Protein AF-A0AAV3ZXC9-F1 (afdb_monomer)

Structure (mmCIF, N/CA/C/O backbone):
data_AF-A0AAV3ZXC9-F1
#
_entry.id   AF-A0AAV3ZXC9-F1
#
loop_
_atom_site.group_PDB
_atom_site.id
_atom_site.type_symbol
_atom_site.label_atom_id
_atom_site.label_alt_id
_atom_site.label_comp_id
_atom_site.label_asym_id
_atom_site.label_entity_id
_atom_site.label_seq_id
_atom_site.pdbx_PDB_ins_code
_atom_site.Cartn_x
_atom_site.Cartn_y
_atom_site.Cartn_z
_atom_site.occupancy
_atom_site.B_iso_or_equiv
_atom_site.auth_seq_id
_atom_site.auth_comp_id
_atom_site.auth_asym_id
_atom_site.auth_atom_id
_atom_site.pdbx_PDB_model_num
ATOM 1 N N . MET A 1 1 ? -10.757 -22.749 8.636 1.00 33.00 1 MET A N 1
ATOM 2 C CA . MET A 1 1 ? -10.307 -24.137 8.886 1.00 33.00 1 MET A CA 1
ATOM 3 C C . MET A 1 1 ? -8.800 -24.126 9.094 1.00 33.00 1 MET A C 1
ATOM 5 O O . MET A 1 1 ? -8.064 -24.089 8.119 1.00 33.00 1 MET A O 1
ATOM 9 N N . TYR A 1 2 ? -8.331 -24.094 10.342 1.00 44.44 2 TYR A N 1
ATOM 10 C CA . TYR A 1 2 ? -6.900 -24.178 10.640 1.00 44.44 2 TYR A CA 1
ATOM 11 C C . TYR A 1 2 ? -6.509 -25.654 10.752 1.00 44.44 2 TYR A C 1
ATOM 13 O O . TYR A 1 2 ? -6.854 -26.330 11.719 1.00 44.44 2 TYR A O 1
ATOM 21 N N . ALA A 1 3 ? -5.854 -26.179 9.717 1.00 40.12 3 ALA A N 1
ATOM 22 C CA . ALA A 1 3 ? -5.336 -27.539 9.725 1.00 40.12 3 ALA A CA 1
ATOM 23 C C . ALA A 1 3 ? -4.115 -27.612 10.655 1.00 40.12 3 ALA A C 1
ATOM 25 O O . ALA A 1 3 ? -3.095 -26.972 10.406 1.00 40.12 3 ALA A O 1
ATOM 26 N N . ARG A 1 4 ? -4.213 -28.402 11.731 1.00 45.88 4 ARG A N 1
ATOM 27 C CA . ARG A 1 4 ? -3.048 -28.797 12.534 1.00 45.88 4 ARG A CA 1
ATOM 28 C C . ARG A 1 4 ? -2.130 -29.676 11.667 1.00 45.88 4 ARG A C 1
ATOM 30 O O . ARG A 1 4 ? -2.618 -30.674 11.131 1.00 45.88 4 ARG A O 1
ATOM 37 N N . PRO A 1 5 ? -0.829 -29.371 11.526 1.00 52.69 5 PRO A N 1
ATOM 38 C CA . PRO A 1 5 ? 0.091 -30.273 10.846 1.00 52.69 5 PRO A CA 1
ATOM 39 C C . PRO A 1 5 ? 0.246 -31.553 11.675 1.00 52.69 5 PRO A C 1
ATOM 41 O O . PRO A 1 5 ? 0.494 -31.508 12.878 1.00 52.69 5 PRO A O 1
ATOM 44 N N . ARG A 1 6 ? 0.041 -32.703 11.024 1.00 54.97 6 ARG A N 1
ATOM 45 C CA . ARG A 1 6 ? -0.147 -34.005 11.680 1.00 54.97 6 ARG A CA 1
ATOM 46 C C . ARG A 1 6 ? 1.138 -34.787 11.957 1.00 54.97 6 ARG A C 1
ATOM 48 O O . ARG A 1 6 ? 1.045 -35.891 12.473 1.00 54.97 6 ARG A O 1
ATOM 55 N N . PHE A 1 7 ? 2.318 -34.233 11.679 1.00 47.75 7 PHE A N 1
ATOM 56 C CA . PHE A 1 7 ? 3.590 -34.894 11.975 1.00 47.75 7 PHE A CA 1
ATOM 57 C C . PHE A 1 7 ? 4.658 -33.866 12.359 1.00 47.75 7 PHE A C 1
ATOM 59 O O . PHE A 1 7 ? 5.014 -33.001 11.563 1.00 47.75 7 PHE A O 1
ATOM 66 N N . SER A 1 8 ? 5.166 -33.966 13.587 1.00 48.62 8 SER A N 1
ATOM 67 C CA . SER A 1 8 ? 6.286 -33.175 14.100 1.00 48.62 8 SER A CA 1
ATOM 68 C C . SER A 1 8 ? 7.356 -34.119 14.638 1.00 48.62 8 SER A C 1
ATOM 70 O O . SER A 1 8 ? 7.418 -34.383 15.837 1.00 48.62 8 SER A O 1
ATOM 72 N N . PHE A 1 9 ? 8.201 -34.642 13.754 1.00 50.00 9 PHE A N 1
ATOM 73 C CA . PHE A 1 9 ? 9.451 -35.266 14.169 1.00 50.00 9 PHE A CA 1
ATOM 74 C C . PHE A 1 9 ? 10.585 -34.306 13.817 1.00 50.00 9 PHE A C 1
ATOM 76 O O . PHE A 1 9 ? 10.780 -33.974 12.654 1.00 50.00 9 PHE A O 1
ATOM 83 N N . LEU A 1 10 ? 11.272 -33.844 14.870 1.00 59.25 10 LEU A N 1
ATOM 84 C CA . LEU A 1 10 ? 12.400 -32.902 14.898 1.00 59.25 10 LEU A CA 1
ATOM 85 C C . LEU A 1 10 ? 12.037 -31.415 14.730 1.00 59.25 10 LEU A C 1
ATOM 87 O O . LEU A 1 10 ? 12.318 -30.784 13.715 1.00 59.25 10 LEU A O 1
ATOM 91 N N . ARG A 1 11 ? 11.514 -30.805 15.803 1.00 50.31 11 ARG A N 1
ATOM 92 C CA . ARG A 1 11 ? 11.616 -29.352 16.011 1.00 50.31 11 ARG A CA 1
ATOM 93 C C . ARG A 1 11 ? 12.292 -29.092 17.355 1.00 50.31 11 ARG A C 1
ATOM 95 O O . ARG A 1 11 ? 11.825 -29.568 18.385 1.00 50.31 11 ARG A O 1
ATOM 102 N N . ARG A 1 12 ? 13.411 -28.359 17.332 1.00 52.56 12 ARG A N 1
ATOM 103 C CA . ARG A 1 12 ? 14.053 -27.787 18.526 1.00 52.56 12 ARG A CA 1
ATOM 104 C C . ARG A 1 12 ? 12.985 -27.024 19.320 1.00 52.56 12 ARG A C 1
ATOM 106 O O . ARG A 1 12 ? 12.278 -26.203 18.737 1.00 52.56 12 ARG A O 1
ATOM 113 N N . SER A 1 13 ? 12.861 -27.324 20.612 1.00 50.06 13 SER A N 1
ATOM 114 C CA . SER A 1 13 ? 11.939 -26.658 21.536 1.00 50.06 13 SER A CA 1
ATOM 115 C C . SER A 1 13 ? 12.259 -25.163 21.597 1.00 50.06 13 SER A C 1
ATOM 117 O O . SER A 1 13 ? 13.235 -24.767 22.227 1.00 50.06 13 SER A O 1
ATOM 119 N N . GLY A 1 14 ? 11.459 -24.338 20.921 1.00 60.78 14 GLY A N 1
ATOM 120 C CA . GLY A 1 14 ? 11.372 -22.912 21.233 1.00 60.78 14 GLY A CA 1
ATOM 121 C C . GLY A 1 14 ? 10.646 -22.700 22.569 1.00 60.78 14 GLY A C 1
ATOM 122 O O . GLY A 1 14 ? 10.111 -23.664 23.124 1.00 60.78 14 GLY A O 1
ATOM 123 N N . PRO A 1 15 ? 10.619 -21.467 23.101 1.00 62.41 15 PRO A N 1
ATOM 124 C CA . PRO A 1 15 ? 9.801 -21.148 24.268 1.00 62.41 15 PRO A CA 1
ATOM 125 C C . PRO A 1 15 ? 8.326 -21.509 24.013 1.00 62.41 15 PRO A C 1
ATOM 127 O O . PRO A 1 15 ? 7.888 -21.495 22.856 1.00 62.41 15 PRO A O 1
ATOM 130 N N . PRO A 1 16 ? 7.559 -21.855 25.064 1.00 66.94 16 PRO A N 1
ATOM 131 C CA . PRO A 1 16 ? 6.151 -22.195 24.921 1.00 66.94 16 PRO A CA 1
ATOM 132 C C . PRO A 1 16 ? 5.410 -21.015 24.290 1.00 66.94 16 PRO A C 1
ATOM 134 O O . PRO A 1 16 ? 5.430 -19.900 24.805 1.00 66.94 16 PRO A O 1
ATOM 137 N N . VAL A 1 17 ? 4.790 -21.259 23.139 1.00 79.06 17 VAL A N 1
ATOM 138 C CA . VAL A 1 17 ? 3.939 -20.272 22.474 1.00 79.06 17 VAL A CA 1
ATOM 139 C C . VAL A 1 17 ? 2.600 -20.287 23.200 1.00 79.06 17 VAL A C 1
ATOM 141 O O . VAL A 1 17 ? 1.938 -21.325 23.214 1.00 79.06 17 VAL A O 1
ATOM 144 N N . THR A 1 18 ? 2.216 -19.164 23.812 1.00 83.38 18 THR A N 1
ATOM 145 C CA . THR A 1 18 ? 0.888 -19.006 24.417 1.00 83.38 18 THR A CA 1
ATOM 146 C C . THR A 1 18 ? -0.188 -19.315 23.370 1.00 83.38 18 THR A C 1
ATOM 148 O O . THR A 1 18 ? -0.118 -18.765 22.264 1.00 83.38 18 THR A O 1
ATOM 151 N N . PRO A 1 19 ? -1.161 -20.191 23.672 1.00 92.00 19 PRO A N 1
ATOM 152 C CA . PRO A 1 19 ? -2.290 -20.452 22.788 1.00 92.00 19 PRO A CA 1
ATOM 153 C C . PRO A 1 19 ? -3.018 -19.161 22.393 1.00 92.00 19 PRO A C 1
ATOM 155 O O . PRO A 1 19 ? -3.128 -18.220 23.181 1.00 92.00 19 PRO A O 1
ATOM 158 N N . VAL A 1 20 ? -3.530 -19.106 21.162 1.00 90.38 20 VAL A N 1
ATOM 159 C CA . VAL A 1 20 ? -4.244 -17.919 20.659 1.00 90.38 20 VAL A CA 1
ATOM 160 C C . VAL A 1 20 ? -5.543 -17.681 21.430 1.00 90.38 20 VAL A C 1
ATOM 162 O O . VAL A 1 20 ? -5.969 -16.541 21.594 1.00 90.38 20 VAL A O 1
ATOM 165 N N . GLU A 1 21 ? -6.146 -18.757 21.929 1.00 93.50 21 GLU A N 1
ATOM 166 C CA . GLU A 1 21 ? -7.343 -18.740 22.754 1.00 93.50 21 GLU A CA 1
ATOM 167 C C . GLU A 1 21 ? -7.099 -17.975 24.059 1.00 93.50 21 GLU A C 1
ATOM 169 O O . GLU A 1 21 ? -7.886 -17.098 24.404 1.00 93.50 21 GLU A O 1
ATOM 174 N N . ASP A 1 22 ? -5.974 -18.227 24.731 1.00 94.06 22 ASP A N 1
ATOM 175 C CA . ASP A 1 22 ? -5.623 -17.542 25.980 1.00 94.06 22 ASP A CA 1
ATOM 176 C C . ASP A 1 22 ? -5.359 -16.050 25.730 1.00 94.06 22 ASP A C 1
ATOM 178 O O . ASP A 1 22 ? -5.885 -15.191 26.439 1.00 94.06 22 ASP A O 1
ATOM 182 N N . LEU A 1 23 ? -4.635 -15.724 24.649 1.00 92.88 23 LEU A N 1
ATOM 183 C CA . LEU A 1 23 ? -4.399 -14.336 24.231 1.00 92.88 23 LEU A CA 1
ATOM 184 C C . LEU A 1 23 ? -5.707 -13.590 23.936 1.00 92.88 23 LEU A C 1
ATOM 186 O O . LEU A 1 23 ? -5.853 -12.422 24.302 1.00 92.88 23 LEU A O 1
ATOM 190 N N . PHE A 1 24 ? -6.659 -14.257 23.278 1.00 93.69 24 PHE A N 1
ATOM 191 C CA . PHE A 1 24 ? -7.979 -13.701 23.006 1.00 93.69 24 PHE A CA 1
ATOM 192 C C . PHE A 1 24 ? -8.757 -13.452 24.301 1.00 93.69 24 PHE A C 1
ATOM 194 O O . PHE A 1 24 ? -9.294 -12.360 24.486 1.00 93.69 24 PHE A O 1
ATOM 201 N N . MET A 1 25 ? -8.788 -14.429 25.210 1.00 94.88 25 MET A N 1
ATOM 202 C CA . MET A 1 25 ? -9.508 -14.306 26.479 1.00 94.88 25 MET A CA 1
ATOM 203 C C . MET A 1 25 ? -8.932 -13.191 27.358 1.00 94.88 25 MET A C 1
ATOM 205 O O . MET A 1 25 ? -9.691 -12.430 27.960 1.00 94.88 25 MET A O 1
ATOM 209 N N . ASP A 1 26 ? -7.610 -13.036 27.391 1.00 94.12 26 ASP A N 1
ATOM 210 C CA . ASP A 1 26 ? -6.955 -11.954 28.127 1.00 94.12 26 ASP A CA 1
ATOM 211 C C . ASP A 1 26 ? -7.185 -10.579 27.483 1.00 94.12 26 ASP A C 1
ATOM 213 O O . ASP A 1 26 ? -7.345 -9.581 28.190 1.00 94.12 26 ASP A O 1
ATOM 217 N N . ALA A 1 27 ? -7.226 -10.490 26.149 1.00 91.06 27 ALA A N 1
ATOM 218 C CA . ALA A 1 27 ? -7.595 -9.255 25.454 1.00 91.06 27 ALA A CA 1
ATOM 219 C C . ALA A 1 27 ? -9.062 -8.876 25.714 1.00 91.06 27 ALA A C 1
ATOM 221 O O . ALA A 1 27 ? -9.356 -7.715 26.000 1.00 91.06 27 ALA A O 1
ATOM 222 N N . HIS A 1 28 ? -9.969 -9.855 25.677 1.00 90.44 28 HIS A N 1
ATOM 223 C CA . HIS A 1 28 ? -11.385 -9.655 25.971 1.00 90.44 28 HIS A CA 1
ATOM 224 C C . HIS A 1 28 ? -11.615 -9.191 27.413 1.00 90.44 28 HIS A C 1
ATOM 226 O O . HIS A 1 28 ? -12.384 -8.255 27.631 1.00 90.44 28 HIS A O 1
ATOM 232 N N . ARG A 1 29 ? -10.923 -9.796 28.390 1.00 93.06 29 ARG A N 1
ATOM 233 C CA . ARG A 1 29 ? -10.998 -9.384 29.799 1.00 93.06 29 ARG A CA 1
ATOM 234 C C . ARG A 1 29 ? -10.589 -7.923 29.973 1.00 93.06 29 ARG A C 1
ATOM 236 O O . ARG A 1 29 ? -11.376 -7.142 30.495 1.00 93.06 29 ARG A O 1
ATOM 243 N N . ARG A 1 30 ? -9.418 -7.541 29.448 1.00 91.12 30 ARG A N 1
ATOM 244 C CA . ARG A 1 30 ? -8.914 -6.158 29.521 1.00 91.12 30 ARG A CA 1
ATOM 245 C C . ARG A 1 30 ? -9.871 -5.155 28.882 1.00 91.12 30 ARG A C 1
ATOM 247 O O . ARG A 1 30 ? -10.202 -4.154 29.505 1.00 91.12 30 ARG A O 1
ATOM 254 N N . ALA A 1 31 ? -10.361 -5.451 27.677 1.00 86.88 31 ALA A N 1
ATOM 255 C CA . ALA A 1 31 ? -11.322 -4.586 26.997 1.00 86.88 31 ALA A CA 1
ATOM 256 C C . ALA A 1 31 ? -12.640 -4.456 27.780 1.00 86.88 31 ALA A C 1
ATOM 258 O O . ALA A 1 31 ? -13.227 -3.380 27.818 1.00 86.88 31 ALA A O 1
ATOM 259 N N . SER A 1 32 ? -13.100 -5.532 28.425 1.00 87.44 32 SER A N 1
ATOM 260 C CA . SER A 1 32 ? -14.335 -5.513 29.219 1.00 87.44 32 SER A CA 1
ATOM 261 C C . SER A 1 32 ? -14.186 -4.687 30.496 1.00 87.44 32 SER A C 1
ATOM 263 O O . SER A 1 32 ? -15.114 -3.974 30.863 1.00 87.44 32 SER A O 1
ATOM 265 N N . GLU A 1 33 ? -13.027 -4.756 31.155 1.00 90.12 33 GLU A N 1
ATOM 266 C CA . GLU A 1 33 ? -12.707 -3.955 32.343 1.00 90.12 33 GLU A CA 1
ATOM 267 C C . GLU A 1 33 ? -12.564 -2.466 31.995 1.00 90.12 33 GLU A C 1
ATOM 269 O O . GLU A 1 33 ? -13.183 -1.617 32.633 1.00 90.12 33 GLU A O 1
ATOM 274 N N . GLU A 1 34 ? -11.801 -2.144 30.946 1.00 86.69 34 GLU A N 1
ATOM 275 C CA . GLU A 1 34 ? -11.550 -0.765 30.507 1.00 86.69 34 GLU A CA 1
ATOM 276 C C . GLU A 1 34 ? -12.830 -0.075 30.010 1.00 86.69 34 GLU A C 1
ATOM 278 O O . GLU A 1 34 ? -13.104 1.082 30.339 1.00 86.69 34 GLU A O 1
ATOM 283 N N . LEU A 1 35 ? -13.655 -0.797 29.249 1.00 85.25 35 LEU A N 1
ATOM 284 C CA . LEU A 1 35 ? -14.847 -0.251 28.596 1.00 85.25 35 LEU A CA 1
ATOM 285 C C . LEU A 1 35 ? -16.135 -0.503 29.395 1.00 85.25 35 LEU A C 1
ATOM 287 O O . LEU A 1 35 ? -17.220 -0.200 28.901 1.00 85.25 35 LEU A O 1
ATOM 291 N N . ALA A 1 36 ? -16.045 -0.998 30.636 1.00 83.00 36 ALA A N 1
ATOM 292 C CA . ALA A 1 36 ? -17.203 -1.291 31.489 1.00 83.00 36 ALA A CA 1
ATOM 293 C C . ALA A 1 36 ? -18.155 -0.090 31.641 1.00 83.00 36 ALA A C 1
ATOM 295 O O . ALA A 1 36 ? -19.374 -0.248 31.645 1.00 83.00 36 ALA A O 1
ATOM 296 N N . HIS A 1 37 ? -17.597 1.121 31.701 1.00 79.12 37 HIS A N 1
ATOM 297 C CA . HIS A 1 37 ? -18.338 2.377 31.830 1.00 79.12 37 HIS A CA 1
ATOM 298 C C . HIS A 1 37 ? -19.163 2.760 30.582 1.00 79.12 37 HIS A C 1
ATOM 300 O O . HIS A 1 37 ? -20.046 3.607 30.682 1.00 79.12 37 HIS A O 1
ATOM 306 N N . ILE A 1 38 ? -18.911 2.126 29.428 1.00 77.75 38 ILE A N 1
ATOM 307 C CA . ILE A 1 38 ? -19.622 2.339 28.152 1.00 77.75 38 ILE A CA 1
ATOM 308 C C . ILE A 1 38 ? -20.226 1.046 27.577 1.00 77.75 38 ILE A C 1
ATOM 310 O O . ILE A 1 38 ? -20.680 1.021 26.431 1.00 77.75 38 ILE A O 1
ATOM 314 N N . ALA A 1 39 ? -20.249 -0.043 28.344 1.00 69.62 39 ALA A N 1
ATOM 315 C CA . ALA A 1 39 ? -20.741 -1.347 27.905 1.00 69.62 39 ALA A CA 1
ATOM 316 C C . ALA A 1 39 ? -22.259 -1.519 28.127 1.00 69.62 39 ALA A C 1
ATOM 318 O O . ALA A 1 39 ? -22.710 -2.558 28.605 1.00 69.62 39 ALA A O 1
ATOM 319 N N . SER A 1 40 ? -23.069 -0.504 27.798 1.00 75.88 40 SER A N 1
ATOM 320 C CA . SER A 1 40 ? -24.535 -0.598 27.792 1.00 75.88 40 SER A CA 1
ATOM 321 C C . SER A 1 40 ? -25.082 -0.607 26.358 1.00 75.88 40 SER A C 1
ATOM 323 O O . SER A 1 40 ? -24.434 -0.162 25.408 1.00 75.88 40 SER A O 1
ATOM 325 N N . LYS A 1 41 ? -26.306 -1.119 26.172 1.00 68.88 41 LYS A N 1
ATOM 326 C CA . LYS A 1 41 ? -26.967 -1.146 24.853 1.00 68.88 41 LYS A CA 1
ATOM 327 C C . LYS A 1 41 ? -27.228 0.267 24.307 1.00 68.88 41 LYS A C 1
ATOM 329 O O . LYS A 1 41 ? -27.288 0.449 23.095 1.00 68.88 41 LYS A O 1
ATOM 334 N N . GLU A 1 42 ? -27.342 1.253 25.193 1.00 73.31 42 GLU A N 1
ATOM 335 C CA . GLU A 1 42 ? -27.553 2.667 24.866 1.00 73.31 42 GLU A CA 1
ATOM 336 C C . GLU A 1 42 ? -26.259 3.349 24.381 1.00 73.31 42 GLU A C 1
ATOM 338 O O . GLU A 1 42 ? -26.318 4.319 23.630 1.00 73.31 42 GLU A O 1
ATOM 343 N N . THR A 1 43 ? -25.086 2.805 24.726 1.00 78.12 43 THR A N 1
ATOM 344 C CA . THR A 1 43 ? -23.756 3.337 24.373 1.00 78.12 43 THR A CA 1
ATOM 345 C C . THR A 1 43 ? -23.027 2.510 23.304 1.00 78.12 43 THR A C 1
ATOM 347 O O . THR A 1 43 ? -21.842 2.727 23.050 1.00 78.12 43 THR A O 1
ATOM 350 N N . LEU A 1 44 ? -23.724 1.607 22.600 1.00 83.88 44 LEU A N 1
ATOM 351 C CA . LEU A 1 44 ? -23.149 0.753 21.547 1.00 83.88 44 LEU A CA 1
ATOM 352 C C . LEU A 1 44 ? -22.419 1.552 20.447 1.00 83.88 44 LEU A C 1
ATOM 354 O O . LEU A 1 44 ? -21.373 1.128 19.957 1.00 83.88 44 LEU A O 1
ATOM 358 N N . GLY A 1 45 ? -22.921 2.741 20.097 1.00 86.19 45 GLY A N 1
ATOM 359 C CA . GLY A 1 45 ? -22.251 3.636 19.147 1.00 86.19 45 GLY A CA 1
ATOM 360 C C . GLY A 1 45 ? -20.861 4.094 19.611 1.00 86.19 45 GLY A C 1
ATOM 361 O O . GLY A 1 45 ? -19.957 4.236 18.790 1.00 86.19 45 GLY A O 1
ATOM 362 N N . GLN A 1 46 ? -20.656 4.261 20.922 1.00 86.06 46 GLN A N 1
ATOM 363 C CA . GLN A 1 46 ? -19.357 4.630 21.495 1.00 86.06 46 GLN A CA 1
ATOM 364 C C . GLN A 1 46 ? -18.362 3.467 21.405 1.00 86.06 46 GLN A C 1
ATOM 366 O O . GLN A 1 46 ? -17.201 3.685 21.064 1.00 86.06 46 GLN A O 1
ATOM 371 N N . LEU A 1 47 ? -18.825 2.229 21.616 1.00 85.81 47 LEU A N 1
ATOM 372 C CA . LEU A 1 47 ? -18.012 1.026 21.411 1.00 85.81 47 LEU A CA 1
ATOM 373 C C . LEU A 1 47 ? -17.600 0.865 19.943 1.00 85.81 47 LEU A C 1
ATOM 375 O O . LEU A 1 47 ? -16.431 0.601 19.663 1.00 85.81 47 LEU A O 1
ATOM 379 N N . TYR A 1 48 ? -18.520 1.083 18.995 1.00 88.00 48 TYR A N 1
ATOM 380 C CA . TYR A 1 48 ? -18.174 1.077 17.571 1.00 88.00 48 TYR A CA 1
ATOM 381 C C . TYR A 1 48 ? -17.158 2.158 17.227 1.00 88.00 48 TYR A C 1
ATOM 383 O O . TYR A 1 48 ? -16.199 1.879 16.513 1.00 88.00 48 TYR A O 1
ATOM 391 N N . ARG A 1 49 ? -17.313 3.370 17.770 1.00 89.00 49 ARG A N 1
ATOM 392 C CA . ARG A 1 49 ? -16.333 4.434 17.564 1.00 89.00 49 ARG A CA 1
ATOM 393 C C . ARG A 1 49 ? -14.957 4.048 18.107 1.00 89.00 49 ARG A C 1
ATOM 395 O O . ARG A 1 49 ? -13.984 4.200 17.384 1.00 89.00 49 ARG A O 1
ATOM 402 N N . LYS A 1 50 ? -14.872 3.489 19.318 1.00 87.12 50 LYS A N 1
ATOM 403 C CA . LYS A 1 50 ? -13.607 3.005 19.903 1.00 87.12 50 LYS A CA 1
ATOM 404 C C . LYS A 1 50 ? -12.948 1.924 19.049 1.00 87.12 50 LYS A C 1
ATOM 406 O O . LYS A 1 50 ? -11.736 1.937 18.852 1.00 87.12 50 LYS A O 1
ATOM 411 N N . TYR A 1 51 ? -13.747 1.015 18.497 1.00 89.06 51 TYR A N 1
ATOM 412 C CA . TYR A 1 51 ? -13.255 0.010 17.562 1.00 89.06 51 TYR A CA 1
ATOM 413 C C . TYR A 1 51 ? -12.722 0.639 16.265 1.00 89.06 51 TYR A C 1
ATOM 415 O O . TYR A 1 51 ? -11.640 0.278 15.810 1.00 89.06 51 TYR A O 1
ATOM 423 N N . LEU A 1 52 ? -13.434 1.613 15.692 1.00 92.12 52 LEU A N 1
ATOM 424 C CA . LEU A 1 52 ? -12.976 2.338 14.505 1.00 92.12 52 LEU A CA 1
ATOM 425 C C . LEU A 1 52 ? -11.714 3.166 14.783 1.00 92.12 52 LEU A C 1
ATOM 427 O O . LEU A 1 52 ? -10.815 3.157 13.953 1.00 92.12 52 LEU A O 1
ATOM 431 N N . GLU A 1 53 ? -11.599 3.796 15.956 1.00 88.25 53 GLU A N 1
ATOM 432 C CA . GLU A 1 53 ? -10.391 4.504 16.408 1.00 88.25 53 GLU A CA 1
ATOM 433 C C . GLU A 1 53 ? -9.174 3.570 16.425 1.00 88.25 53 GLU A C 1
ATOM 435 O O . GLU A 1 53 ? -8.103 3.942 15.946 1.00 88.25 53 GLU A O 1
ATOM 440 N N . LEU A 1 54 ? -9.348 2.326 16.888 1.00 88.12 54 LEU A N 1
ATOM 441 C CA . LEU A 1 54 ? -8.312 1.299 16.785 1.00 88.12 54 LEU A CA 1
ATOM 442 C C . LEU A 1 54 ? -8.001 0.962 15.321 1.00 88.12 54 LEU A C 1
ATOM 444 O O . LEU A 1 54 ? -6.832 0.878 14.948 1.00 88.12 54 LEU A O 1
ATOM 448 N N . LEU A 1 55 ? -9.018 0.768 14.478 1.00 89.19 55 LEU A N 1
ATOM 449 C CA . LEU A 1 55 ? -8.811 0.428 13.071 1.00 89.19 55 LEU A CA 1
ATOM 450 C C . LEU A 1 55 ? -8.130 1.552 12.271 1.00 89.19 55 LEU A C 1
ATOM 452 O O . LEU A 1 55 ? -7.311 1.258 11.404 1.00 89.19 55 LEU A O 1
ATOM 456 N N . TRP A 1 56 ? -8.381 2.821 12.597 1.00 87.50 56 TRP A N 1
ATOM 457 C CA . TRP A 1 56 ? -7.726 3.980 11.977 1.00 87.50 56 TRP A CA 1
ATOM 458 C C . TRP A 1 56 ? -6.211 4.007 12.185 1.00 87.50 56 TRP A C 1
ATOM 460 O O . TRP A 1 56 ? -5.491 4.635 11.406 1.00 87.50 56 TRP A O 1
ATOM 470 N N . THR A 1 57 ? -5.696 3.292 13.188 1.00 85.19 57 THR A N 1
ATOM 471 C CA . THR A 1 57 ? -4.245 3.161 13.386 1.00 85.19 57 THR A CA 1
ATOM 472 C C . THR A 1 57 ? -3.573 2.314 12.302 1.00 85.19 57 THR A C 1
ATOM 474 O O . THR A 1 57 ? -2.381 2.485 12.043 1.00 85.19 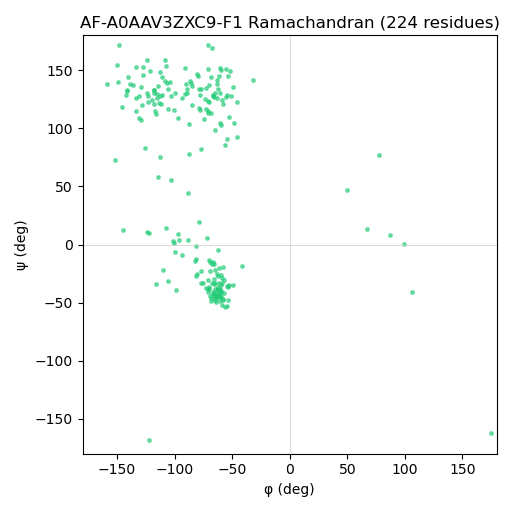57 THR A O 1
ATOM 477 N N . TYR A 1 58 ? -4.318 1.440 11.616 1.00 87.19 58 TYR A N 1
ATOM 478 C CA . TYR A 1 58 ? -3.757 0.567 10.592 1.00 87.19 58 TYR A CA 1
ATOM 479 C C . TYR A 1 58 ? -3.507 1.335 9.285 1.00 87.19 58 TYR A C 1
ATOM 481 O O . TYR A 1 58 ? -4.404 2.021 8.787 1.00 87.19 58 TYR A O 1
ATOM 489 N N . PRO A 1 59 ? -2.326 1.174 8.656 1.00 88.31 59 PRO A N 1
ATOM 490 C CA . PRO A 1 59 ? -1.942 1.955 7.479 1.00 88.31 59 PRO A CA 1
ATOM 491 C C . PRO A 1 59 ? -2.816 1.689 6.245 1.00 88.31 59 PRO A C 1
ATOM 493 O O . PRO A 1 59 ? -2.916 2.543 5.372 1.00 88.31 59 PRO A O 1
ATOM 496 N N . PHE A 1 60 ? -3.478 0.531 6.196 1.00 90.19 60 PHE A N 1
ATOM 497 C CA . PHE A 1 60 ? -4.322 0.068 5.090 1.00 90.19 60 PHE A CA 1
ATOM 498 C C . PHE A 1 60 ? -5.827 0.244 5.342 1.00 90.19 60 PHE A C 1
ATOM 500 O O . PHE A 1 60 ? -6.647 -0.200 4.538 1.00 90.19 60 PHE A O 1
ATOM 507 N N . TYR A 1 61 ? -6.223 0.842 6.469 1.00 92.88 61 TYR A N 1
ATOM 508 C CA . TYR A 1 61 ? -7.638 1.035 6.759 1.00 92.88 61 TYR A CA 1
ATOM 509 C C . TYR A 1 61 ? -8.298 1.952 5.719 1.00 92.88 61 TYR A C 1
ATOM 511 O O . TYR A 1 61 ? -7.689 2.921 5.262 1.00 92.88 61 TYR A O 1
ATOM 519 N N . GLY A 1 62 ? -9.543 1.633 5.348 1.00 92.50 62 GLY A N 1
ATOM 520 C CA . GLY A 1 62 ? -10.339 2.423 4.405 1.00 92.50 62 GLY A CA 1
ATOM 521 C C . GLY A 1 62 ? -9.815 2.435 2.965 1.00 92.50 62 GLY A C 1
ATOM 522 O O . GLY A 1 62 ? -10.243 3.280 2.187 1.00 92.50 62 GLY A O 1
ATOM 523 N N . GLY A 1 63 ? -8.881 1.545 2.612 1.00 94.62 63 GLY A N 1
ATOM 524 C CA . GLY A 1 63 ? -8.283 1.506 1.280 1.00 94.62 63 GLY A CA 1
ATOM 525 C C . GLY A 1 63 ? -8.997 0.599 0.282 1.00 94.62 63 GLY A C 1
ATOM 526 O O . GLY A 1 63 ? -9.603 -0.411 0.646 1.00 94.62 63 GLY A O 1
ATOM 527 N N . ALA A 1 64 ? -8.880 0.952 -0.997 1.00 97.94 64 ALA A N 1
ATOM 528 C CA . ALA A 1 64 ? -9.250 0.103 -2.120 1.00 97.94 64 ALA A CA 1
ATOM 529 C C . ALA A 1 64 ? -8.080 -0.817 -2.488 1.00 97.94 64 ALA A C 1
ATOM 531 O O . ALA A 1 64 ? -6.926 -0.384 -2.488 1.00 97.94 64 ALA A O 1
ATOM 532 N N . PHE A 1 65 ? -8.381 -2.079 -2.802 1.00 97.44 65 PHE A N 1
ATOM 533 C CA . PHE A 1 65 ? -7.377 -3.090 -3.118 1.00 97.44 65 PHE A CA 1
ATOM 534 C C . PHE A 1 65 ? -7.339 -3.401 -4.611 1.00 97.44 65 PHE A C 1
ATOM 536 O O . PHE A 1 65 ? -8.370 -3.679 -5.217 1.00 97.44 65 PHE A O 1
ATOM 543 N N . PHE A 1 66 ? -6.129 -3.446 -5.152 1.00 98.12 66 PHE A N 1
ATOM 544 C CA . PHE A 1 66 ? -5.833 -3.726 -6.54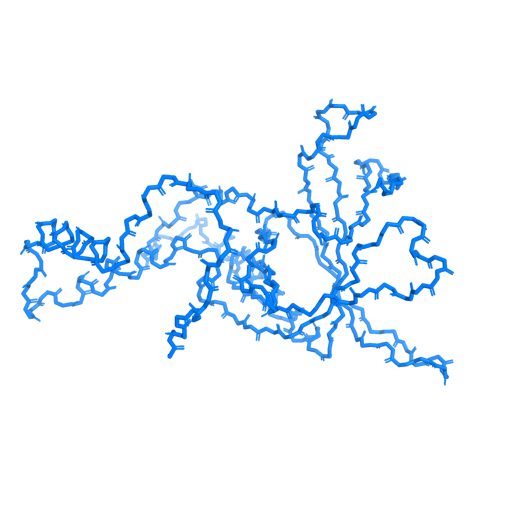8 1.00 98.12 66 PHE A CA 1
ATOM 545 C C . PHE A 1 66 ? -4.814 -4.858 -6.659 1.00 98.12 66 PHE A C 1
ATOM 547 O O . PHE A 1 66 ? -3.993 -5.077 -5.761 1.00 98.12 66 PHE A O 1
ATOM 554 N N . SER A 1 67 ? -4.851 -5.592 -7.763 1.00 97.56 67 SER A N 1
ATOM 555 C CA . SER A 1 67 ? -3.881 -6.645 -8.054 1.00 97.56 67 SER A CA 1
ATOM 556 C C . SER A 1 67 ? -2.692 -6.078 -8.818 1.00 97.56 67 SER A C 1
ATOM 558 O O . SER A 1 67 ? -2.858 -5.303 -9.755 1.00 97.56 67 SER A O 1
ATOM 560 N N . GLY A 1 68 ? -1.483 -6.499 -8.457 1.00 95.81 68 GLY A N 1
ATOM 561 C CA . GLY A 1 68 ? -0.270 -6.111 -9.169 1.00 95.81 68 GLY A CA 1
ATOM 562 C C . GLY A 1 68 ? 0.800 -7.191 -9.133 1.00 95.81 68 GLY A C 1
ATOM 563 O O . GLY A 1 68 ? 0.691 -8.196 -8.419 1.00 95.81 68 GLY A O 1
ATOM 564 N N . VAL A 1 69 ? 1.847 -6.966 -9.912 1.00 94.56 69 VAL A N 1
ATOM 565 C CA . VAL A 1 69 ? 3.044 -7.797 -9.961 1.00 94.56 69 VAL A CA 1
ATOM 566 C C . VAL A 1 69 ? 4.266 -6.903 -9.796 1.00 94.56 69 VAL A C 1
ATOM 568 O O . VAL A 1 69 ? 4.336 -5.831 -10.389 1.00 94.56 69 VAL A O 1
ATOM 571 N N . LEU A 1 70 ? 5.210 -7.342 -8.967 1.00 92.62 70 LEU A N 1
ATOM 572 C CA . LEU A 1 70 ? 6.534 -6.739 -8.842 1.00 92.62 70 LEU A CA 1
ATOM 573 C C . LEU A 1 70 ? 7.573 -7.717 -9.373 1.00 92.62 70 LEU A C 1
ATOM 575 O O . LEU A 1 70 ? 7.432 -8.927 -9.174 1.00 92.62 70 LEU A O 1
ATOM 579 N N . GLU A 1 71 ? 8.652 -7.201 -9.944 1.00 86.00 71 GLU A N 1
ATOM 580 C CA . GLU A 1 71 ? 9.796 -8.037 -10.285 1.00 86.00 71 GLU A CA 1
ATOM 581 C C . GLU A 1 71 ? 10.464 -8.568 -9.003 1.00 86.00 71 GLU A C 1
ATOM 583 O O . GLU A 1 71 ? 10.768 -7.817 -8.069 1.00 86.00 71 GLU A O 1
ATOM 588 N N . GLY A 1 72 ? 10.680 -9.882 -8.920 1.00 72.81 72 GLY A N 1
ATOM 589 C CA . GLY A 1 72 ? 11.291 -10.499 -7.745 1.00 72.81 72 GLY A CA 1
ATOM 590 C C . GLY A 1 72 ? 12.810 -10.368 -7.695 1.00 72.81 72 GLY A C 1
ATOM 591 O O . GLY A 1 72 ? 13.500 -10.497 -8.703 1.00 72.81 72 GLY A O 1
ATOM 592 N N . LYS A 1 73 ? 13.352 -10.212 -6.481 1.00 67.19 73 LYS A N 1
ATOM 593 C CA . LYS A 1 73 ? 14.800 -10.239 -6.241 1.00 67.19 73 LYS A CA 1
ATOM 594 C C . LYS A 1 73 ? 15.380 -11.623 -6.544 1.00 67.19 73 LYS A C 1
ATOM 596 O O . LYS A 1 73 ? 14.909 -12.629 -6.010 1.00 67.19 73 LYS A O 1
ATOM 601 N N . THR A 1 74 ? 16.454 -11.676 -7.333 1.00 58.41 74 THR A N 1
ATOM 602 C CA . THR A 1 74 ? 17.232 -12.901 -7.575 1.00 58.41 74 THR A CA 1
ATOM 603 C C . THR A 1 74 ? 18.686 -12.730 -7.157 1.00 58.41 74 THR A C 1
ATOM 605 O O . THR A 1 74 ? 19.260 -11.648 -7.260 1.00 58.41 74 THR A O 1
ATOM 608 N N . ASN A 1 75 ? 19.308 -13.829 -6.736 1.00 58.62 75 ASN A N 1
ATOM 609 C CA . ASN A 1 75 ? 20.748 -13.878 -6.513 1.00 58.62 75 ASN A CA 1
ATOM 610 C C . ASN A 1 75 ? 21.464 -13.802 -7.877 1.00 58.62 75 ASN A C 1
ATOM 612 O O . ASN A 1 75 ? 21.030 -14.478 -8.815 1.00 58.62 75 ASN A O 1
ATOM 616 N N . ARG A 1 76 ? 22.551 -13.021 -8.005 1.00 58.41 76 ARG A N 1
ATOM 617 C CA . ARG A 1 76 ? 23.232 -12.749 -9.294 1.00 58.41 76 ARG A CA 1
ATOM 618 C C . ARG A 1 76 ? 23.530 -14.018 -10.101 1.00 58.41 76 ARG A C 1
ATOM 620 O O . ARG A 1 76 ? 23.381 -14.019 -11.315 1.00 58.41 76 ARG A O 1
ATOM 627 N N . P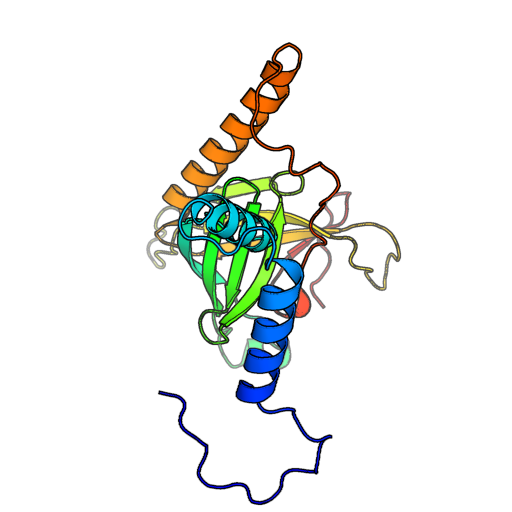HE A 1 77 ? 23.849 -15.122 -9.425 1.00 58.72 77 PHE A N 1
ATOM 628 C CA . PHE A 1 77 ? 24.109 -16.420 -10.056 1.00 58.72 77 PHE A CA 1
ATOM 629 C C . PHE A 1 77 ? 22.865 -17.119 -10.631 1.00 58.72 77 PHE A C 1
ATOM 631 O O . PHE A 1 77 ? 22.977 -17.848 -11.611 1.00 58.72 77 PHE A O 1
ATOM 638 N N . ARG A 1 78 ? 21.675 -16.914 -10.050 1.00 57.72 78 ARG A N 1
ATOM 639 C CA . ARG A 1 78 ? 20.419 -17.498 -10.557 1.00 57.72 78 ARG A CA 1
ATOM 640 C C . ARG A 1 78 ? 19.836 -16.722 -11.735 1.00 57.72 78 ARG A C 1
ATOM 642 O O . ARG A 1 78 ? 19.155 -17.343 -12.545 1.00 57.72 78 ARG A O 1
ATOM 649 N N . ARG A 1 79 ? 20.146 -15.423 -11.861 1.00 58.12 79 ARG A N 1
ATOM 650 C CA . ARG A 1 79 ? 19.692 -14.558 -12.970 1.00 58.12 79 ARG A CA 1
ATOM 651 C C . ARG A 1 79 ? 20.100 -15.094 -14.350 1.00 58.12 79 ARG A C 1
ATOM 653 O O . ARG A 1 79 ? 19.378 -14.901 -15.315 1.00 58.12 79 ARG A O 1
ATOM 660 N N . PHE A 1 80 ? 21.231 -15.799 -14.431 1.00 58.38 80 PHE A N 1
ATOM 661 C CA . PHE A 1 80 ? 21.746 -16.375 -15.681 1.00 58.38 80 PHE A CA 1
ATOM 662 C C . PHE A 1 80 ? 21.099 -17.709 -16.081 1.00 58.38 80 PHE A C 1
ATOM 664 O O . PHE A 1 80 ? 21.328 -18.176 -17.192 1.00 58.38 80 PHE A O 1
ATOM 671 N N . ILE A 1 81 ? 20.340 -18.351 -15.186 1.00 63.25 81 ILE A N 1
ATOM 672 C CA . ILE A 1 81 ? 19.845 -19.724 -15.389 1.00 63.25 81 ILE A CA 1
ATOM 673 C C . ILE A 1 81 ? 18.315 -19.760 -15.467 1.00 63.25 81 ILE A C 1
ATOM 675 O O . ILE A 1 81 ? 17.765 -20.577 -16.201 1.00 63.25 81 ILE A O 1
ATOM 679 N N . LEU A 1 82 ? 17.617 -18.894 -14.725 1.00 60.06 82 LEU A N 1
ATOM 680 C CA . LEU A 1 82 ? 16.155 -18.864 -14.654 1.00 60.06 82 LEU A CA 1
ATOM 681 C C . LEU A 1 82 ? 15.641 -17.414 -14.616 1.00 60.06 82 LEU A C 1
ATOM 683 O O . LEU A 1 82 ? 16.265 -16.581 -13.952 1.00 60.06 82 LEU A O 1
ATOM 687 N N . PRO A 1 83 ? 14.493 -17.118 -15.259 1.00 59.69 83 PRO A N 1
ATOM 688 C CA . PRO A 1 83 ? 13.834 -15.821 -15.129 1.00 59.69 83 PRO A CA 1
ATOM 689 C C . PRO A 1 83 ? 13.451 -15.528 -13.668 1.00 59.69 83 PRO A C 1
ATOM 691 O O . PRO A 1 83 ? 13.204 -16.444 -12.873 1.00 59.69 83 PRO A O 1
ATOM 694 N N . ASN A 1 84 ? 13.427 -14.241 -13.311 1.00 63.41 84 ASN A N 1
ATOM 695 C CA . ASN A 1 84 ? 13.135 -13.778 -11.954 1.00 63.41 84 ASN A CA 1
ATOM 696 C C . ASN A 1 84 ? 11.709 -14.176 -11.546 1.00 63.41 84 ASN A C 1
ATOM 698 O O . ASN A 1 84 ? 10.779 -13.998 -12.331 1.00 63.41 84 ASN A O 1
ATOM 702 N N . PRO A 1 85 ? 11.496 -14.724 -10.335 1.00 74.12 85 PRO A N 1
ATOM 703 C CA . PRO A 1 85 ? 10.153 -15.075 -9.909 1.00 74.12 85 PRO A CA 1
ATOM 704 C C . PRO A 1 85 ? 9.380 -13.809 -9.541 1.00 74.12 85 PRO A C 1
ATOM 706 O O . PRO A 1 85 ? 9.617 -13.215 -8.490 1.00 74.12 85 PRO A O 1
ATOM 709 N N . ASP A 1 86 ? 8.426 -13.436 -10.381 1.00 87.06 86 ASP A N 1
ATOM 710 C CA . ASP A 1 86 ? 7.461 -12.373 -10.118 1.00 87.06 86 ASP A CA 1
ATOM 711 C C . ASP A 1 86 ? 6.784 -12.509 -8.747 1.00 87.06 86 ASP A C 1
ATOM 713 O O . ASP A 1 86 ? 6.317 -13.580 -8.335 1.00 87.06 86 ASP A O 1
ATOM 717 N N . ILE A 1 87 ? 6.674 -11.387 -8.037 1.00 91.00 87 ILE A N 1
ATOM 718 C CA . ILE A 1 87 ? 5.973 -11.302 -6.760 1.00 91.00 87 ILE A CA 1
ATOM 719 C C . ILE A 1 87 ? 4.566 -10.778 -7.027 1.00 91.00 87 ILE A C 1
ATOM 721 O O . ILE A 1 87 ? 4.361 -9.595 -7.291 1.00 91.00 87 ILE A O 1
ATOM 725 N N . ARG A 1 88 ? 3.565 -11.653 -6.893 1.00 94.19 88 ARG A N 1
ATOM 726 C CA . ARG A 1 88 ? 2.159 -11.229 -6.914 1.00 94.19 88 ARG A CA 1
ATOM 727 C C . ARG A 1 88 ? 1.811 -10.467 -5.641 1.00 94.19 88 ARG A C 1
ATOM 729 O O . ARG A 1 88 ? 1.929 -11.004 -4.532 1.00 94.19 88 ARG A O 1
ATOM 736 N N . VAL A 1 89 ? 1.331 -9.244 -5.816 1.00 96.19 89 VAL A N 1
ATOM 737 C CA . VAL A 1 89 ? 1.022 -8.320 -4.728 1.00 96.19 89 VAL A CA 1
ATOM 738 C C . VAL A 1 89 ? -0.422 -7.836 -4.769 1.00 96.19 89 VAL A C 1
ATOM 740 O O . VAL A 1 89 ? -1.096 -7.885 -5.799 1.00 96.19 89 VAL A O 1
ATOM 743 N N . SER A 1 90 ? -0.888 -7.375 -3.613 1.00 97.19 90 SER A N 1
ATOM 744 C CA . SER A 1 90 ? -2.100 -6.575 -3.486 1.00 97.19 90 SER A CA 1
ATOM 745 C C . SER A 1 90 ? -1.706 -5.166 -3.063 1.00 97.19 90 SER A C 1
ATOM 747 O O . SER A 1 90 ? -1.072 -4.996 -2.021 1.00 97.19 90 SER A O 1
ATOM 749 N N . LEU A 1 91 ? -2.057 -4.176 -3.877 1.00 97.38 91 LEU A N 1
ATOM 750 C CA . LEU A 1 91 ? -1.866 -2.765 -3.568 1.00 97.38 91 LEU A CA 1
ATOM 751 C C . LEU A 1 91 ? -3.112 -2.254 -2.868 1.00 97.38 91 LEU A C 1
ATOM 753 O O . LEU A 1 91 ? -4.209 -2.458 -3.367 1.00 97.38 91 LEU A O 1
ATOM 757 N N . CYS A 1 92 ? -2.943 -1.592 -1.735 1.00 97.38 92 CYS A N 1
ATOM 758 C CA . CYS A 1 92 ? -4.014 -0.919 -1.022 1.00 97.38 92 CYS A CA 1
ATOM 759 C C . CYS A 1 92 ? -3.757 0.582 -1.056 1.00 97.38 92 CYS A C 1
ATOM 761 O O . CYS A 1 92 ? -2.723 1.034 -0.571 1.00 97.38 92 CYS A O 1
ATOM 763 N N . ILE A 1 93 ? -4.703 1.339 -1.597 1.00 97.75 93 ILE A N 1
ATOM 764 C CA . ILE A 1 93 ? -4.623 2.795 -1.714 1.00 97.75 93 ILE A CA 1
ATOM 765 C C . ILE A 1 93 ? -5.769 3.381 -0.893 1.00 97.75 93 ILE A C 1
ATOM 767 O O . ILE A 1 93 ? -6.931 3.053 -1.137 1.00 97.75 93 ILE A O 1
ATOM 771 N N . ASN A 1 94 ? -5.447 4.203 0.104 1.00 94.69 94 ASN A N 1
ATOM 772 C CA . ASN A 1 94 ? -6.425 4.936 0.913 1.00 94.69 94 ASN A CA 1
ATOM 773 C C . ASN A 1 94 ? -6.169 6.446 0.827 1.00 94.69 94 ASN A C 1
ATOM 775 O O . ASN A 1 94 ? -5.395 6.900 -0.007 1.00 94.69 94 ASN A O 1
ATOM 779 N N . THR A 1 95 ? -6.816 7.232 1.687 1.00 92.81 95 THR A N 1
ATOM 780 C CA . THR A 1 95 ? -6.667 8.696 1.701 1.00 92.81 95 THR A CA 1
ATOM 781 C C . THR A 1 95 ? -5.298 9.178 2.185 1.00 92.81 95 THR A C 1
ATOM 783 O O . THR A 1 95 ? -4.973 10.349 2.007 1.00 92.81 95 THR A O 1
ATOM 786 N N . GLU A 1 96 ? -4.493 8.300 2.790 1.00 90.44 96 GLU A N 1
ATOM 787 C CA . GLU A 1 96 ? -3.214 8.664 3.404 1.00 90.44 96 GLU A CA 1
ATOM 788 C C . GLU A 1 96 ? -1.997 8.229 2.594 1.00 90.44 96 GLU A C 1
ATOM 790 O O . GLU A 1 96 ? -0.963 8.901 2.648 1.00 90.44 96 GLU A O 1
ATOM 795 N N . GLY A 1 97 ? -2.091 7.117 1.867 1.00 93.69 97 GLY A N 1
ATOM 796 C CA . GLY A 1 97 ? -0.961 6.583 1.127 1.00 93.69 97 GLY A CA 1
ATOM 797 C C . GLY A 1 97 ? -1.217 5.244 0.451 1.00 93.69 97 GLY A C 1
ATOM 798 O O . GLY A 1 97 ? -2.353 4.799 0.261 1.00 93.69 97 GLY A O 1
ATOM 799 N N . VAL A 1 98 ? -0.108 4.589 0.112 1.00 96.00 98 VAL A N 1
ATOM 800 C CA . VAL A 1 98 ? -0.072 3.303 -0.586 1.00 96.00 98 VAL A CA 1
ATOM 801 C C . VAL A 1 98 ? 0.546 2.240 0.319 1.00 96.00 98 VAL A C 1
ATOM 803 O O . VAL A 1 98 ? 1.629 2.422 0.871 1.00 96.00 98 VAL A O 1
ATOM 806 N N . CYS A 1 99 ? -0.134 1.104 0.449 1.00 95.56 99 CYS A N 1
ATOM 807 C CA . CYS A 1 99 ? 0.372 -0.116 1.071 1.00 95.56 99 CYS A CA 1
ATOM 808 C C . CYS A 1 99 ? 0.561 -1.209 0.014 1.00 95.56 99 CYS A C 1
ATOM 810 O O . CYS A 1 99 ? -0.281 -1.371 -0.868 1.00 95.56 99 CYS A O 1
ATOM 812 N N . ILE A 1 100 ? 1.599 -2.033 0.150 1.00 95.56 100 ILE A N 1
ATOM 813 C CA . ILE A 1 100 ? 1.823 -3.196 -0.719 1.00 95.56 100 ILE A CA 1
ATOM 814 C C . ILE A 1 100 ? 1.909 -4.460 0.122 1.00 95.56 100 ILE A C 1
ATOM 816 O O . ILE A 1 100 ? 2.713 -4.548 1.048 1.00 95.56 100 ILE A O 1
ATOM 820 N N . PHE A 1 101 ? 1.118 -5.468 -0.238 1.00 94.50 101 PHE A N 1
ATOM 821 C CA . PHE A 1 101 ? 1.082 -6.761 0.433 1.00 94.50 101 PHE A CA 1
ATOM 822 C C . PHE A 1 101 ? 1.569 -7.877 -0.478 1.00 94.50 101 PHE A C 1
ATOM 824 O O . PHE A 1 101 ? 1.133 -7.993 -1.621 1.00 94.50 101 PHE A O 1
ATOM 831 N N . ASN A 1 102 ? 2.395 -8.775 0.052 1.00 92.56 102 ASN A N 1
ATOM 832 C CA . ASN A 1 102 ? 2.662 -10.053 -0.589 1.00 92.56 102 ASN A CA 1
ATOM 833 C C . ASN A 1 102 ? 1.415 -10.940 -0.488 1.00 92.56 102 ASN A C 1
ATOM 835 O O . ASN A 1 102 ? 1.060 -11.392 0.605 1.00 92.56 102 ASN A O 1
ATOM 839 N N . ARG A 1 103 ? 0.782 -11.242 -1.626 1.00 89.81 103 ARG A N 1
ATOM 840 C CA . ARG A 1 103 ? -0.478 -11.999 -1.650 1.00 89.81 103 ARG A CA 1
ATOM 841 C C . ARG A 1 103 ? -0.309 -13.451 -1.201 1.00 89.81 103 ARG A C 1
ATOM 843 O O . ARG A 1 103 ? -1.212 -14.009 -0.590 1.00 89.81 103 ARG A O 1
ATOM 850 N N . ALA A 1 104 ? 0.841 -14.065 -1.479 1.00 88.38 104 ALA A N 1
ATOM 851 C CA . ALA A 1 104 ? 1.104 -15.457 -1.113 1.00 88.38 104 ALA A CA 1
ATOM 852 C C . ALA A 1 104 ? 1.448 -15.621 0.376 1.00 88.38 104 ALA A C 1
ATOM 854 O O . ALA A 1 104 ? 1.122 -16.644 0.973 1.00 88.38 104 ALA A O 1
ATOM 855 N N . LYS A 1 105 ? 2.113 -14.623 0.972 1.00 87.69 105 LYS A N 1
ATOM 856 C CA . LYS A 1 105 ? 2.591 -14.670 2.365 1.00 87.69 105 LYS A CA 1
ATOM 857 C C . LYS A 1 105 ? 1.692 -13.933 3.361 1.00 87.69 105 LYS A C 1
ATOM 859 O O . LYS A 1 105 ? 1.967 -14.011 4.553 1.00 87.69 105 LYS A O 1
ATOM 864 N N . ALA A 1 106 ? 0.659 -13.229 2.887 1.00 87.12 106 ALA A N 1
ATOM 865 C CA . 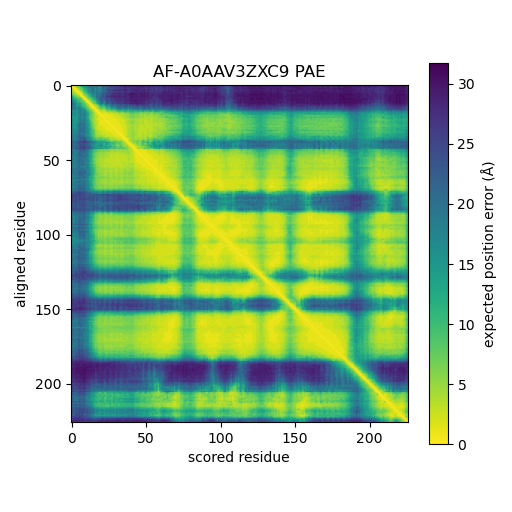ALA A 1 106 ? -0.191 -12.352 3.699 1.00 87.12 106 ALA A CA 1
ATOM 866 C C . ALA A 1 106 ? 0.641 -11.375 4.555 1.00 87.12 106 ALA A C 1
ATOM 868 O O . ALA A 1 106 ? 0.443 -11.234 5.759 1.00 87.12 106 ALA A O 1
ATOM 869 N N . GLU A 1 107 ? 1.625 -10.735 3.922 1.00 88.88 107 GLU A N 1
ATOM 870 C CA . GLU A 1 107 ? 2.642 -9.922 4.590 1.00 88.88 107 GLU A CA 1
ATOM 871 C C . GLU A 1 107 ? 2.656 -8.501 4.014 1.00 88.88 107 GLU A C 1
ATOM 873 O O . GLU A 1 107 ? 2.742 -8.345 2.798 1.00 88.88 107 GLU A O 1
ATOM 878 N N . LEU A 1 108 ? 2.620 -7.477 4.875 1.00 90.56 108 LEU A N 1
ATOM 879 C CA . LEU A 1 108 ? 2.862 -6.085 4.478 1.00 90.56 108 LEU A CA 1
ATOM 880 C C . LEU A 1 108 ? 4.345 -5.906 4.111 1.00 90.56 108 LEU A C 1
ATOM 882 O O . LEU A 1 108 ? 5.228 -6.204 4.921 1.00 90.56 108 LEU A O 1
ATOM 886 N N . LEU A 1 109 ? 4.597 -5.451 2.885 1.00 90.75 109 LEU A N 1
ATOM 887 C CA . LEU A 1 109 ? 5.929 -5.213 2.327 1.00 90.75 109 LEU A CA 1
ATOM 888 C C . LEU A 1 109 ? 6.334 -3.741 2.400 1.00 90.75 109 LEU A C 1
ATOM 890 O O . LEU A 1 109 ? 7.502 -3.455 2.639 1.00 90.75 109 LEU A O 1
ATOM 894 N N . LEU A 1 110 ? 5.392 -2.832 2.156 1.00 91.25 110 LEU A N 1
ATOM 895 C CA . LEU A 1 110 ? 5.663 -1.406 2.005 1.00 91.25 110 LEU A CA 1
ATOM 896 C C . LEU A 1 110 ? 4.465 -0.591 2.488 1.00 91.25 110 LEU A C 1
ATOM 898 O O . LEU A 1 110 ? 3.329 -0.948 2.167 1.00 91.25 110 LEU A O 1
ATOM 902 N N . TYR A 1 111 ? 4.726 0.514 3.180 1.00 92.62 111 TYR A N 1
ATOM 903 C CA . TYR A 1 111 ? 3.784 1.620 3.335 1.00 92.62 111 TYR A CA 1
ATOM 904 C C . TYR A 1 111 ? 4.492 2.937 3.018 1.00 92.62 111 TYR A C 1
ATOM 906 O O . TYR A 1 111 ? 5.527 3.232 3.615 1.00 92.62 111 TYR A O 1
ATOM 914 N N . VAL A 1 112 ? 3.911 3.733 2.119 1.00 91.50 112 VAL A N 1
ATOM 915 C CA . VAL A 1 112 ? 4.405 5.073 1.782 1.00 91.50 112 VAL A CA 1
ATOM 916 C C . VAL A 1 112 ? 3.254 6.075 1.888 1.00 91.50 112 VAL A C 1
ATOM 918 O O . VAL A 1 112 ? 2.254 5.914 1.179 1.00 91.50 112 VAL A O 1
ATOM 921 N N . PRO A 1 113 ? 3.351 7.096 2.759 1.00 91.94 113 PRO A N 1
ATOM 922 C CA . PRO A 1 113 ? 2.370 8.174 2.799 1.00 91.94 113 PRO A CA 1
ATOM 923 C C . PRO A 1 113 ? 2.497 9.071 1.562 1.00 91.94 113 PRO A C 1
ATOM 925 O O . PRO A 1 113 ? 3.594 9.263 1.040 1.00 91.94 113 PRO A O 1
ATOM 928 N N . PHE A 1 114 ? 1.399 9.694 1.129 1.00 92.25 114 PHE A N 1
ATOM 929 C CA . PHE A 1 114 ? 1.421 10.592 -0.036 1.00 92.25 114 PHE A CA 1
ATOM 930 C C . PHE A 1 114 ? 2.373 11.783 0.115 1.00 92.25 114 PHE A C 1
ATOM 932 O O . PHE A 1 114 ? 2.891 12.280 -0.875 1.00 92.25 114 PHE A O 1
ATOM 939 N N . THR A 1 115 ? 2.660 12.215 1.345 1.00 89.12 115 THR A N 1
ATOM 940 C CA . THR A 1 115 ? 3.624 13.292 1.628 1.00 89.12 115 THR A CA 1
ATOM 941 C C . THR A 1 115 ? 5.068 12.935 1.271 1.00 89.12 115 THR A C 1
ATOM 943 O O . THR A 1 115 ? 5.906 13.825 1.183 1.00 89.12 115 THR A O 1
ATOM 946 N N . GLN A 1 116 ? 5.368 11.650 1.078 1.00 88.56 116 GLN A N 1
ATOM 947 C CA . GLN A 1 116 ? 6.698 11.135 0.741 1.00 88.56 116 GLN A CA 1
ATOM 948 C C . GLN A 1 116 ? 6.694 10.349 -0.577 1.00 88.56 116 GLN A C 1
ATOM 950 O O . GLN A 1 116 ? 7.673 9.669 -0.885 1.00 88.56 116 GLN A O 1
ATOM 955 N N . LEU A 1 117 ? 5.592 10.405 -1.330 1.00 92.69 117 LEU A N 1
ATOM 956 C CA . LEU A 1 117 ? 5.393 9.644 -2.555 1.00 92.69 117 LEU A CA 1
ATOM 957 C C . LEU A 1 117 ? 5.275 10.586 -3.751 1.00 92.69 117 LEU A C 1
ATOM 959 O O . LEU A 1 117 ? 4.371 11.415 -3.808 1.00 92.69 117 LEU A O 1
ATOM 963 N N . SER A 1 118 ? 6.109 10.349 -4.752 1.00 95.12 118 SER A N 1
ATOM 964 C CA . SER A 1 118 ? 5.849 10.756 -6.129 1.00 95.12 118 SER A CA 1
ATOM 965 C C . SER A 1 118 ? 5.426 9.520 -6.916 1.00 95.12 118 SER A C 1
ATOM 967 O O . SER A 1 118 ? 5.985 8.439 -6.722 1.00 95.12 118 SER A O 1
ATOM 969 N N . TRP A 1 119 ? 4.437 9.648 -7.796 1.00 97.50 119 TRP A N 1
ATOM 970 C CA . TRP A 1 119 ? 4.003 8.537 -8.637 1.00 97.50 119 TRP A CA 1
ATOM 971 C C . TRP A 1 119 ? 3.840 8.975 -10.086 1.00 97.50 119 TRP A C 1
ATOM 973 O O . TRP A 1 119 ? 3.553 10.137 -10.367 1.00 97.50 119 TRP A O 1
ATOM 983 N N . THR A 1 120 ? 4.005 8.013 -10.990 1.00 97.06 120 THR A N 1
ATOM 984 C CA . THR A 1 120 ? 3.756 8.199 -12.418 1.00 97.06 120 THR A CA 1
ATOM 985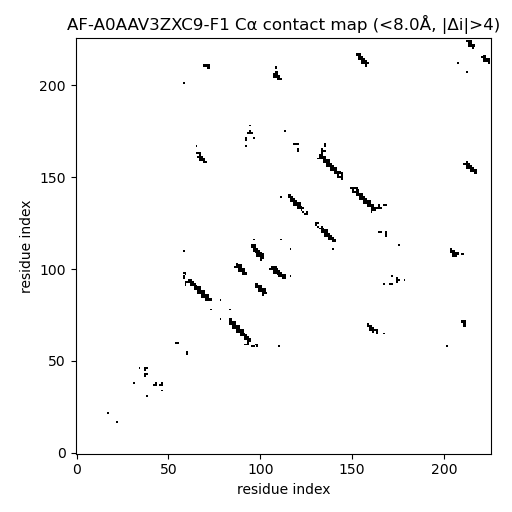 C C . THR A 1 120 ? 3.139 6.932 -12.980 1.00 97.06 120 THR A C 1
ATOM 987 O O . THR A 1 120 ? 3.675 5.836 -12.799 1.00 97.06 120 THR A O 1
ATOM 990 N N . TRP A 1 121 ? 2.024 7.070 -13.685 1.00 96.25 121 TRP A N 1
ATOM 991 C CA . TRP A 1 121 ? 1.465 5.993 -14.491 1.00 96.25 121 TRP A CA 1
ATOM 992 C C . TRP A 1 121 ? 2.072 5.986 -15.895 1.00 96.25 121 TRP A C 1
ATOM 994 O O . TRP A 1 121 ? 2.294 7.038 -16.495 1.00 96.25 121 TRP A O 1
ATOM 1004 N N . GLN A 1 122 ? 2.334 4.791 -16.416 1.00 93.56 122 GLN A N 1
ATOM 1005 C CA . GLN A 1 122 ? 2.823 4.574 -17.771 1.00 93.56 122 GLN A CA 1
ATOM 1006 C C . GLN A 1 122 ? 2.074 3.416 -18.426 1.00 93.56 122 GLN A C 1
ATOM 1008 O O . GLN A 1 122 ? 1.864 2.366 -17.821 1.00 93.56 122 GLN A O 1
ATOM 1013 N N . ASP A 1 123 ? 1.712 3.603 -19.688 1.00 91.25 123 ASP A N 1
ATOM 1014 C CA . ASP A 1 123 ? 1.169 2.564 -20.556 1.00 91.25 123 ASP A CA 1
ATOM 1015 C C . ASP A 1 123 ? 1.984 2.587 -21.839 1.00 91.25 123 ASP A C 1
ATOM 1017 O O . ASP A 1 123 ? 1.952 3.560 -22.601 1.00 91.25 123 ASP A O 1
ATOM 1021 N N . LEU A 1 124 ? 2.829 1.572 -21.991 1.00 84.38 124 LEU A N 1
ATOM 1022 C CA . LEU A 1 124 ? 3.721 1.483 -23.131 1.00 84.38 124 LEU A CA 1
ATOM 1023 C C . LEU A 1 124 ? 2.922 0.967 -24.329 1.00 84.38 124 LEU A C 1
ATOM 1025 O O . LEU A 1 124 ? 2.173 -0.001 -24.193 1.00 84.38 124 LEU A O 1
ATOM 1029 N N . PRO A 1 125 ? 3.065 1.592 -25.508 1.00 78.44 125 PRO A N 1
ATOM 1030 C CA . PRO A 1 125 ? 2.408 1.094 -26.702 1.00 78.44 125 PRO A CA 1
ATOM 1031 C C . PRO A 1 125 ? 2.916 -0.314 -27.025 1.00 78.44 125 PRO A C 1
ATOM 1033 O O . PRO A 1 125 ? 4.093 -0.616 -26.837 1.00 78.44 125 PRO A O 1
ATOM 1036 N N . TRP A 1 126 ? 2.022 -1.151 -27.550 1.00 78.25 126 TRP A N 1
ATOM 1037 C CA . TRP A 1 126 ? 2.367 -2.486 -28.030 1.00 78.25 126 TRP A CA 1
ATOM 1038 C C . TRP A 1 126 ? 3.492 -2.415 -29.071 1.00 78.25 126 TRP A C 1
ATOM 1040 O O . TRP A 1 126 ? 3.379 -1.684 -30.059 1.00 78.25 126 TRP A O 1
ATOM 1050 N N . ASP A 1 127 ? 4.561 -3.179 -28.850 1.00 77.50 127 ASP A N 1
ATOM 1051 C CA . ASP A 1 127 ? 5.773 -3.151 -29.677 1.00 77.50 127 ASP A CA 1
ATOM 1052 C C . ASP A 1 127 ? 5.857 -4.298 -30.700 1.00 77.50 127 ASP A C 1
ATOM 1054 O O . ASP A 1 127 ? 6.811 -4.363 -31.472 1.00 77.50 127 ASP A O 1
ATOM 1058 N N . GLY A 1 128 ? 4.845 -5.171 -30.754 1.00 73.00 128 GLY A N 1
ATOM 1059 C CA . GLY A 1 128 ? 4.803 -6.324 -31.657 1.00 73.00 128 GLY A CA 1
ATOM 1060 C C . GLY A 1 128 ? 5.042 -7.659 -30.955 1.00 73.00 128 GLY A C 1
ATOM 1061 O O . GLY A 1 128 ? 4.336 -8.632 -31.225 1.00 73.00 128 GLY A O 1
ATOM 1062 N N . ASP A 1 129 ? 5.991 -7.680 -30.020 1.00 75.88 129 ASP A N 1
ATOM 1063 C CA . ASP A 1 129 ? 6.530 -8.902 -29.415 1.00 75.88 129 ASP A CA 1
ATOM 1064 C C . ASP A 1 129 ? 6.115 -9.061 -27.943 1.00 75.88 129 ASP A C 1
ATOM 1066 O O . ASP A 1 129 ? 6.071 -10.180 -27.423 1.00 75.88 129 ASP A O 1
ATOM 1070 N N . SER A 1 130 ? 5.753 -7.961 -27.276 1.00 72.62 130 SER A N 1
ATOM 1071 C CA . SER A 1 130 ? 5.304 -7.937 -25.887 1.00 72.62 130 SER A CA 1
ATOM 1072 C C . SER A 1 130 ? 4.121 -6.980 -25.701 1.00 72.62 130 SER A C 1
ATOM 1074 O O . SER A 1 130 ? 4.085 -5.875 -26.235 1.00 72.62 130 SER A O 1
ATOM 1076 N N . ASP A 1 131 ? 3.131 -7.402 -24.914 1.00 77.25 131 ASP A N 1
ATOM 1077 C CA . ASP A 1 131 ? 2.073 -6.526 -24.390 1.00 77.25 131 ASP A CA 1
ATOM 1078 C C . ASP A 1 131 ? 2.252 -6.417 -22.869 1.00 77.25 131 ASP A C 1
ATOM 1080 O O . ASP A 1 131 ? 1.554 -7.114 -22.110 1.00 77.25 131 ASP A O 1
ATOM 1084 N N . PRO A 1 132 ? 3.256 -5.647 -22.396 1.00 80.31 132 PRO A N 1
ATOM 1085 C CA . PRO A 1 132 ? 3.465 -5.488 -20.970 1.00 80.31 132 PRO A CA 1
ATOM 1086 C C . PRO A 1 132 ? 2.232 -4.805 -20.364 1.00 80.31 132 PRO A C 1
ATOM 1088 O O . PRO A 1 132 ? 1.678 -3.877 -20.952 1.00 80.31 132 PRO A O 1
ATOM 1091 N N . PRO A 1 133 ? 1.753 -5.252 -19.191 1.00 88.00 133 PRO A N 1
ATOM 1092 C CA . PRO A 1 133 ? 0.680 -4.537 -18.518 1.00 88.00 133 PRO A CA 1
ATOM 1093 C C . PRO A 1 133 ? 1.138 -3.105 -18.179 1.00 88.00 133 PRO A C 1
ATOM 1095 O O . PRO A 1 133 ? 2.326 -2.904 -17.916 1.00 88.00 133 PRO A O 1
ATOM 1098 N N . PRO A 1 134 ? 0.205 -2.142 -18.096 1.00 94.38 134 PRO A N 1
ATOM 1099 C CA . PRO A 1 134 ? 0.508 -0.797 -17.628 1.00 94.38 134 PRO A CA 1
ATOM 1100 C C . PRO A 1 134 ? 1.237 -0.809 -16.280 1.00 94.38 134 PRO A C 1
ATOM 1102 O O . PRO A 1 134 ? 1.014 -1.686 -15.437 1.00 94.38 134 PRO A O 1
ATOM 1105 N N . THR A 1 135 ? 2.077 0.193 -16.059 1.00 95.25 135 THR A N 1
ATOM 1106 C CA . THR A 1 135 ? 2.955 0.277 -14.893 1.00 95.25 135 THR A CA 1
ATOM 1107 C C . THR A 1 135 ? 2.610 1.500 -14.062 1.00 95.25 135 THR A C 1
ATOM 1109 O O . THR A 1 135 ? 2.477 2.610 -14.573 1.00 95.25 135 THR A O 1
ATOM 1112 N N . LEU A 1 136 ? 2.494 1.306 -12.752 1.00 97.38 136 LEU A N 1
ATOM 1113 C CA . LEU A 1 136 ? 2.501 2.383 -11.773 1.00 97.38 136 LEU A CA 1
ATOM 1114 C C . LEU A 1 136 ? 3.896 2.458 -11.151 1.00 97.38 136 LEU A C 1
ATOM 1116 O O . LEU A 1 136 ? 4.344 1.517 -10.493 1.00 97.38 136 LEU A O 1
ATOM 1120 N N . MET A 1 137 ? 4.586 3.570 -11.371 1.00 96.50 137 MET A N 1
ATOM 1121 C CA . MET A 1 137 ? 5.900 3.845 -10.803 1.00 96.50 137 MET A CA 1
ATOM 1122 C C . MET A 1 137 ? 5.734 4.623 -9.504 1.00 96.50 137 MET A C 1
ATOM 1124 O O . MET A 1 137 ? 5.067 5.653 -9.483 1.00 96.50 137 MET A O 1
ATOM 1128 N N . LEU A 1 138 ? 6.332 4.122 -8.426 1.00 96.12 138 LEU A N 1
ATOM 1129 C CA . LEU A 1 138 ? 6.282 4.706 -7.089 1.00 96.12 138 LEU A CA 1
ATOM 1130 C C . LEU A 1 138 ? 7.694 5.115 -6.677 1.00 96.12 138 LEU A C 1
ATOM 1132 O O . LEU A 1 138 ? 8.562 4.259 -6.503 1.00 96.12 138 LEU A O 1
ATOM 1136 N N . GLN A 1 139 ? 7.912 6.413 -6.503 1.00 94.50 139 GLN A N 1
ATOM 1137 C CA . GLN A 1 139 ? 9.177 6.993 -6.075 1.00 94.50 139 GLN A CA 1
ATOM 1138 C C . GLN A 1 139 ? 9.034 7.567 -4.666 1.00 94.50 139 GLN A C 1
ATOM 1140 O O . GLN A 1 139 ? 8.126 8.352 -4.400 1.00 94.50 139 GLN A O 1
ATOM 1145 N N . PHE A 1 140 ? 9.930 7.190 -3.758 1.00 91.62 140 PHE A N 1
ATOM 1146 C CA . PHE A 1 140 ? 9.881 7.637 -2.367 1.00 91.62 140 PHE A CA 1
ATOM 1147 C C . PHE A 1 140 ? 11.269 7.717 -1.739 1.00 91.62 140 PHE A C 1
ATOM 1149 O O . PHE A 1 140 ? 12.200 7.027 -2.156 1.00 91.62 140 PHE A O 1
ATOM 1156 N N . LEU A 1 141 ? 11.410 8.568 -0.725 1.00 86.06 141 LEU A N 1
ATOM 1157 C CA . LEU A 1 141 ? 12.652 8.704 0.033 1.00 86.06 141 LEU A CA 1
ATOM 1158 C C . LEU A 1 141 ? 12.776 7.597 1.082 1.00 86.06 141 LEU A C 1
ATOM 1160 O O . LEU A 1 141 ? 11.789 7.140 1.660 1.00 86.06 141 LEU A O 1
ATOM 1164 N N . CYS A 1 142 ? 14.006 7.168 1.332 1.00 79.75 142 CYS A N 1
ATOM 1165 C CA . CYS A 1 142 ? 14.329 6.178 2.341 1.00 79.75 142 CYS A CA 1
ATOM 1166 C C . CYS A 1 142 ? 15.631 6.544 3.053 1.00 79.75 142 CYS A C 1
ATOM 1168 O O . CYS A 1 142 ? 16.645 6.805 2.410 1.00 79.75 142 CYS A O 1
ATOM 1170 N N . ASP A 1 143 ? 15.620 6.471 4.381 1.00 72.62 143 ASP A N 1
ATOM 1171 C CA . ASP A 1 143 ? 16.792 6.720 5.230 1.00 72.62 143 ASP A CA 1
ATOM 1172 C C . ASP A 1 143 ? 17.759 5.517 5.289 1.00 72.62 143 ASP A C 1
ATOM 1174 O O . ASP A 1 143 ? 18.548 5.386 6.227 1.00 72.62 143 ASP A O 1
ATOM 1178 N N . GLU A 1 144 ? 17.682 4.594 4.321 1.00 64.19 144 GLU A N 1
ATOM 1179 C CA . GLU A 1 144 ? 18.572 3.434 4.247 1.00 64.19 144 GLU A CA 1
ATOM 1180 C C . GLU A 1 144 ? 20.034 3.883 4.150 1.00 64.19 144 GLU A C 1
ATOM 1182 O O . GLU A 1 144 ? 20.426 4.626 3.251 1.00 64.19 144 GLU A O 1
ATOM 1187 N N . GLN A 1 145 ? 20.852 3.390 5.082 1.00 56.16 145 GLN A N 1
ATOM 1188 C CA . GLN A 1 145 ? 22.295 3.577 5.054 1.00 56.16 145 GLN A CA 1
ATOM 1189 C C . GLN A 1 145 ? 22.882 2.736 3.919 1.00 56.16 145 GLN A C 1
ATOM 1191 O O . GLN A 1 145 ? 22.835 1.508 3.965 1.00 56.16 145 GLN A O 1
ATOM 1196 N N . VAL A 1 146 ? 23.447 3.394 2.912 1.00 55.44 146 VAL A N 1
ATOM 1197 C CA . VAL A 1 146 ? 24.318 2.737 1.933 1.00 55.44 146 VAL A CA 1
ATOM 1198 C C . VAL A 1 146 ? 25.728 2.701 2.519 1.00 55.44 146 VAL A C 1
ATOM 1200 O O . VAL A 1 146 ? 26.174 3.703 3.081 1.00 55.44 146 VAL A O 1
ATOM 1203 N N . GLU A 1 147 ? 26.422 1.562 2.401 1.00 53.47 147 GLU A N 1
ATOM 1204 C CA . GLU A 1 147 ? 27.783 1.371 2.942 1.00 53.47 147 GLU A CA 1
ATOM 1205 C C . GLU A 1 147 ? 28.755 2.475 2.485 1.00 53.47 147 GLU A C 1
ATOM 1207 O O . GLU A 1 147 ? 29.580 2.932 3.276 1.00 53.47 147 GLU A O 1
ATOM 1212 N N . ASP A 1 148 ? 28.588 2.973 1.257 1.00 57.91 148 ASP A N 1
ATOM 1213 C CA . ASP A 1 148 ? 29.443 4.002 0.655 1.00 57.91 148 ASP A CA 1
ATOM 1214 C C . ASP A 1 148 ? 29.102 5.448 1.067 1.00 57.91 148 ASP A C 1
ATOM 1216 O O . ASP A 1 148 ? 29.900 6.355 0.828 1.00 57.91 148 ASP A O 1
ATOM 1220 N N . ASN A 1 149 ? 27.936 5.710 1.677 1.00 55.28 149 ASN A N 1
ATOM 1221 C CA . ASN A 1 149 ? 27.552 7.070 2.084 1.00 55.28 149 ASN A CA 1
ATOM 1222 C C . ASN A 1 149 ? 26.601 7.081 3.298 1.00 55.28 149 ASN A C 1
ATOM 1224 O O . ASN A 1 149 ? 25.400 7.349 3.164 1.00 55.28 149 ASN A O 1
ATOM 1228 N N . PRO A 1 150 ? 27.113 6.782 4.503 1.00 62.12 150 PRO A N 1
ATOM 1229 C CA . PRO A 1 150 ? 26.290 6.692 5.700 1.00 62.12 150 PRO A CA 1
ATOM 1230 C C . PRO A 1 150 ? 25.640 8.043 6.037 1.00 62.12 150 PRO A C 1
ATOM 1232 O O . PRO A 1 150 ? 26.316 9.054 6.213 1.00 62.12 150 PRO A O 1
ATOM 1235 N N . GLY A 1 151 ? 24.311 8.044 6.182 1.00 65.31 151 GLY A N 1
ATOM 1236 C CA . GLY A 1 151 ? 23.546 9.170 6.732 1.00 65.31 151 GLY A CA 1
ATOM 1237 C C . GLY A 1 151 ? 22.868 10.099 5.722 1.00 65.31 151 GLY A C 1
ATOM 1238 O O . GLY A 1 151 ? 22.202 11.038 6.154 1.00 65.31 151 GLY A O 1
ATOM 1239 N N . LYS A 1 152 ? 22.981 9.856 4.408 1.00 73.44 152 LYS A N 1
ATOM 1240 C CA . LYS A 1 152 ? 22.176 10.576 3.405 1.00 73.44 152 LYS A CA 1
ATOM 1241 C C . LYS A 1 152 ? 20.979 9.727 2.962 1.00 73.44 152 LYS A C 1
ATOM 1243 O O . LYS A 1 152 ? 21.197 8.574 2.593 1.00 73.44 152 LYS A O 1
ATOM 1248 N N . PRO A 1 153 ? 19.744 10.265 2.955 1.00 80.25 153 PRO A N 1
ATOM 1249 C CA . PRO A 1 153 ? 18.604 9.515 2.456 1.00 80.25 153 PRO A CA 1
ATOM 1250 C C . PRO A 1 153 ? 18.720 9.323 0.946 1.00 80.25 153 PRO A C 1
ATOM 1252 O O . PRO A 1 153 ? 19.190 10.204 0.219 1.00 80.25 153 PRO A O 1
ATOM 1255 N N . VAL A 1 154 ? 18.276 8.158 0.494 1.00 84.50 154 VAL A N 1
ATOM 1256 C CA . VAL A 1 154 ? 18.268 7.746 -0.908 1.00 84.50 154 VAL A CA 1
ATOM 1257 C C . VAL A 1 154 ? 16.851 7.754 -1.453 1.00 84.50 154 VAL A C 1
ATOM 1259 O O . VAL A 1 154 ? 15.876 7.566 -0.727 1.00 84.50 154 VAL A O 1
ATOM 1262 N N . THR A 1 155 ? 16.733 7.930 -2.760 1.00 88.94 155 THR A N 1
ATOM 1263 C CA . THR A 1 155 ? 15.466 7.769 -3.466 1.00 88.94 155 THR A CA 1
ATOM 1264 C C . THR A 1 155 ? 15.329 6.320 -3.913 1.00 88.94 155 THR A C 1
ATOM 1266 O O . THR A 1 155 ? 16.239 5.768 -4.527 1.00 88.94 155 THR A O 1
ATOM 1269 N N . LYS A 1 156 ? 14.186 5.700 -3.629 1.00 89.75 156 LYS A N 1
ATOM 1270 C CA . LYS A 1 156 ? 13.813 4.375 -4.126 1.00 89.75 156 LYS A CA 1
ATOM 1271 C C . LYS A 1 156 ? 12.744 4.518 -5.196 1.00 89.75 156 LYS A C 1
ATOM 1273 O O . LYS A 1 156 ? 11.805 5.292 -5.025 1.00 89.75 156 LYS A O 1
ATOM 1278 N N . LEU A 1 157 ? 12.871 3.735 -6.259 1.00 92.69 157 LEU A N 1
ATOM 1279 C CA . LEU A 1 157 ? 11.883 3.617 -7.320 1.00 92.69 157 LEU A CA 1
ATOM 1280 C C . LEU A 1 157 ? 11.398 2.167 -7.400 1.00 92.69 157 LEU A C 1
ATOM 1282 O O . LEU A 1 157 ? 12.191 1.232 -7.530 1.00 92.69 157 LEU A O 1
ATOM 1286 N N . LEU A 1 158 ? 10.084 1.989 -7.288 1.00 93.94 158 LEU A N 1
ATOM 1287 C CA . LEU A 1 158 ? 9.399 0.708 -7.387 1.00 93.94 158 LEU A CA 1
ATOM 1288 C C . LEU A 1 158 ? 8.435 0.727 -8.569 1.00 93.94 158 LEU A C 1
ATOM 1290 O O . LEU A 1 158 ? 7.599 1.620 -8.679 1.00 93.94 158 LEU A O 1
ATOM 1294 N N . GLN A 1 159 ? 8.506 -0.301 -9.405 1.00 94.31 159 GLN A N 1
ATOM 1295 C CA . GLN A 1 159 ? 7.598 -0.474 -10.532 1.00 94.31 159 GLN A CA 1
ATOM 1296 C C . GLN A 1 159 ? 6.555 -1.540 -10.208 1.00 94.31 159 GLN A C 1
ATOM 1298 O O . GLN A 1 159 ? 6.889 -2.655 -9.798 1.00 94.31 159 GLN A O 1
ATOM 1303 N N . VAL A 1 160 ? 5.283 -1.186 -10.382 1.00 95.81 160 VAL A N 1
ATOM 1304 C CA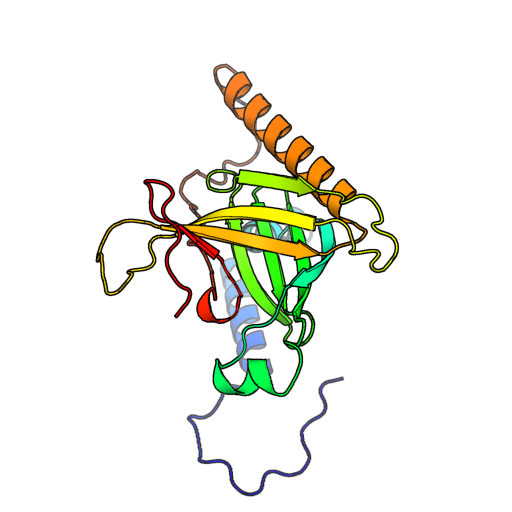 . VAL A 1 160 ? 4.148 -2.081 -10.170 1.00 95.81 160 VAL A CA 1
ATOM 1305 C C . VAL A 1 160 ? 3.418 -2.307 -11.480 1.00 95.81 160 VAL A C 1
ATOM 1307 O O . VAL A 1 160 ? 2.750 -1.417 -11.996 1.00 95.81 160 VAL A O 1
ATOM 1310 N N . TYR A 1 161 ? 3.484 -3.534 -11.972 1.00 95.06 161 TYR A N 1
ATOM 1311 C CA . TYR A 1 161 ? 2.827 -3.961 -13.197 1.00 95.06 161 TYR A CA 1
ATOM 1312 C C . TYR A 1 161 ? 1.377 -4.359 -12.909 1.00 95.06 161 TYR A C 1
ATOM 1314 O O . TYR A 1 161 ? 1.120 -5.267 -12.109 1.00 95.06 161 TYR A O 1
ATOM 1322 N N . SER A 1 162 ? 0.409 -3.688 -13.534 1.00 96.00 162 SER A N 1
ATOM 1323 C CA . SER A 1 162 ? -1.014 -3.974 -13.347 1.00 96.00 162 SER A CA 1
ATOM 1324 C C . SER A 1 162 ? -1.896 -3.470 -14.489 1.00 96.00 162 SER A C 1
ATOM 1326 O O . SER A 1 162 ? -1.822 -2.321 -14.911 1.00 96.00 162 SER A O 1
ATOM 1328 N N . ARG A 1 163 ? -2.867 -4.295 -14.901 1.00 95.25 163 ARG A N 1
ATOM 1329 C CA . ARG A 1 163 ? -3.955 -3.868 -15.802 1.00 95.25 163 ARG A CA 1
ATOM 1330 C C . ARG A 1 163 ? -4.893 -2.835 -15.154 1.00 95.25 163 ARG A C 1
ATOM 1332 O O . ARG A 1 163 ? -5.651 -2.178 -15.855 1.00 95.25 163 ARG A O 1
ATOM 1339 N N . GLU A 1 164 ? -4.831 -2.677 -13.833 1.00 96.38 164 GLU A N 1
ATOM 1340 C CA . GLU A 1 164 ? -5.623 -1.717 -13.059 1.00 96.38 164 GLU A CA 1
ATOM 1341 C C . GLU A 1 164 ? -4.850 -0.413 -12.777 1.00 96.38 164 GLU A C 1
ATOM 1343 O O . GLU A 1 164 ? -5.372 0.461 -12.088 1.00 96.38 164 GLU A O 1
ATOM 1348 N N . ALA A 1 165 ? -3.627 -0.241 -13.306 1.00 96.81 165 ALA A N 1
ATOM 1349 C CA . ALA A 1 165 ? -2.751 0.880 -12.947 1.00 96.81 165 ALA A CA 1
ATOM 1350 C C . ALA A 1 165 ? -3.372 2.261 -13.223 1.00 96.81 165 ALA A C 1
ATOM 1352 O O . ALA A 1 165 ? -3.181 3.180 -12.435 1.00 96.81 165 ALA A O 1
ATOM 1353 N N . ARG A 1 166 ? -4.190 2.397 -14.275 1.00 96.56 166 ARG A N 1
ATOM 1354 C CA . ARG A 1 166 ? -4.914 3.649 -14.558 1.00 96.56 166 ARG A CA 1
ATOM 1355 C C . ARG A 1 166 ? -5.956 3.990 -13.484 1.00 96.56 166 ARG A C 1
ATOM 1357 O O . ARG A 1 166 ? -6.185 5.160 -13.199 1.00 96.56 166 ARG A O 1
ATOM 1364 N N . LEU A 1 167 ? -6.599 2.983 -12.884 1.00 97.94 167 LEU A N 1
ATOM 1365 C CA . LEU A 1 167 ? -7.530 3.197 -11.769 1.00 97.94 167 LEU A CA 1
ATOM 1366 C C . LEU A 1 167 ? -6.777 3.558 -10.488 1.00 97.94 167 LEU A C 1
ATOM 1368 O O . LEU A 1 167 ? -7.251 4.389 -9.718 1.00 97.94 167 LEU A O 1
ATOM 1372 N N . MET A 1 168 ? -5.611 2.942 -10.272 1.00 98.25 168 MET A N 1
ATOM 1373 C CA . MET A 1 168 ? -4.734 3.282 -9.153 1.00 98.25 168 MET A CA 1
ATOM 1374 C C . MET A 1 168 ? -4.285 4.744 -9.238 1.00 98.25 168 MET A C 1
ATOM 1376 O O . MET A 1 168 ? -4.417 5.467 -8.259 1.00 98.25 168 MET A O 1
ATOM 1380 N N . ASP A 1 169 ? -3.814 5.176 -10.409 1.00 98.19 169 ASP A N 1
ATOM 1381 C CA . ASP A 1 169 ? -3.375 6.548 -10.681 1.00 98.19 169 ASP A CA 1
ATOM 1382 C C . ASP A 1 169 ? -4.472 7.575 -10.383 1.00 98.19 169 ASP A C 1
ATOM 1384 O O . ASP A 1 169 ? -4.291 8.441 -9.531 1.00 98.19 169 ASP A O 1
ATOM 1388 N N . ALA A 1 170 ? -5.659 7.392 -10.969 1.00 98.19 170 ALA A N 1
ATOM 1389 C CA . ALA A 1 170 ? -6.801 8.274 -10.735 1.00 98.19 170 ALA A CA 1
ATOM 1390 C C . ALA A 1 170 ? -7.228 8.325 -9.254 1.00 98.19 170 ALA A C 1
ATOM 1392 O O . ALA A 1 170 ? -7.662 9.367 -8.757 1.00 98.19 170 ALA A O 1
ATOM 1393 N N . LEU A 1 171 ? -7.120 7.206 -8.526 1.00 98.12 171 LEU A N 1
ATOM 1394 C CA . LEU A 1 171 ? -7.438 7.169 -7.100 1.00 98.12 171 LEU A CA 1
ATOM 1395 C C . LEU A 1 171 ? -6.393 7.912 -6.258 1.00 98.12 171 LEU A C 1
ATOM 1397 O O . LEU A 1 171 ? -6.771 8.611 -5.313 1.00 98.12 171 LEU A O 1
ATOM 1401 N N . ILE A 1 172 ? -5.104 7.768 -6.580 1.00 98.00 172 ILE A N 1
ATOM 1402 C CA . ILE A 1 172 ? -4.034 8.511 -5.906 1.00 98.00 172 ILE A CA 1
ATOM 1403 C C . ILE A 1 172 ? -4.209 10.004 -6.186 1.00 98.00 172 ILE A C 1
ATOM 1405 O O . ILE A 1 172 ? -4.276 10.782 -5.237 1.00 98.00 172 ILE A O 1
ATOM 1409 N N . GLU A 1 173 ? -4.389 10.389 -7.452 1.00 97.62 173 GLU A N 1
ATOM 1410 C CA . GLU A 1 173 ? -4.625 11.775 -7.861 1.00 97.62 173 GLU A CA 1
ATOM 1411 C C . GLU A 1 173 ? -5.811 12.378 -7.100 1.00 97.62 173 GLU A C 1
ATOM 1413 O O . GLU A 1 173 ? -5.658 13.382 -6.407 1.00 97.62 173 GLU A O 1
ATOM 1418 N N . SER A 1 174 ? -6.974 11.718 -7.108 1.00 96.31 174 SER A N 1
ATOM 1419 C CA . SER A 1 174 ? -8.152 12.207 -6.385 1.00 96.31 174 SER A CA 1
ATOM 1420 C C . SER A 1 174 ? -7.923 12.335 -4.873 1.00 96.31 174 SER A C 1
ATOM 1422 O O . SER A 1 174 ? -8.427 13.279 -4.253 1.00 96.31 174 SER A O 1
ATOM 1424 N N . SER A 1 175 ? -7.183 11.402 -4.269 1.00 94.88 175 SER A N 1
ATOM 1425 C CA . SER A 1 175 ? -6.896 11.418 -2.831 1.00 94.88 175 SER A CA 1
ATOM 1426 C C . SER A 1 175 ? -5.955 12.564 -2.461 1.00 94.88 175 SER A C 1
ATOM 1428 O O . SER A 1 175 ? -6.210 13.283 -1.492 1.00 94.88 175 SER A O 1
ATOM 1430 N N . VAL A 1 176 ? -4.904 12.771 -3.258 1.00 94.75 176 VAL A N 1
ATOM 1431 C CA . VAL A 1 176 ? -3.921 13.842 -3.065 1.00 94.75 176 VAL A CA 1
ATOM 1432 C C . VAL A 1 176 ? -4.547 15.210 -3.314 1.00 94.75 176 VAL A C 1
ATOM 1434 O O . VAL A 1 176 ? -4.411 16.084 -2.458 1.00 94.75 176 VAL A O 1
ATOM 1437 N N . SER A 1 177 ? -5.308 15.388 -4.398 1.00 94.44 177 SER A N 1
ATOM 1438 C CA . SER A 1 177 ? -6.007 16.647 -4.688 1.00 94.44 177 SER A CA 1
ATOM 1439 C C . SER A 1 177 ? -6.956 17.039 -3.560 1.00 94.44 177 SER A C 1
ATOM 1441 O O . SER A 1 177 ? -6.885 18.157 -3.059 1.00 94.44 177 SER A O 1
ATOM 1443 N N . ARG A 1 178 ? -7.770 16.099 -3.061 1.00 91.25 178 ARG A N 1
ATOM 1444 C CA . ARG A 1 178 ? -8.666 16.350 -1.920 1.00 91.25 178 ARG A CA 1
ATOM 1445 C C . ARG A 1 178 ? -7.900 16.711 -0.645 1.00 91.25 178 ARG A C 1
ATOM 1447 O O . ARG A 1 178 ? -8.365 17.536 0.142 1.00 91.25 178 ARG A O 1
ATOM 1454 N N . LYS A 1 179 ? -6.757 16.067 -0.393 1.00 87.75 179 LYS A N 1
ATOM 1455 C CA . LYS A 1 179 ? -5.920 16.356 0.781 1.00 87.75 179 LYS A CA 1
ATOM 1456 C C . LYS A 1 179 ? -5.310 17.756 0.687 1.00 87.75 179 LYS A C 1
ATOM 1458 O O . LYS A 1 179 ? -5.338 18.483 1.677 1.00 8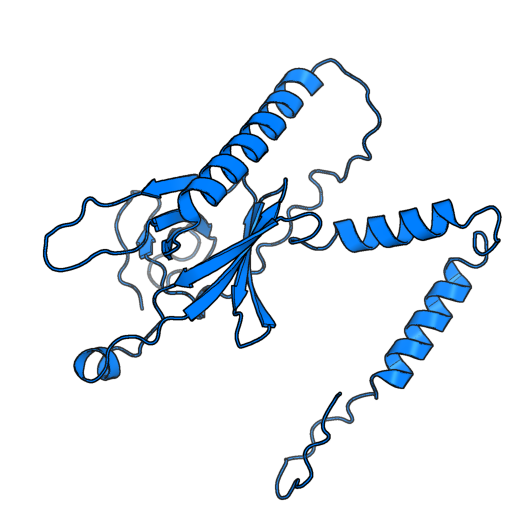7.75 179 LYS A O 1
ATOM 1463 N N . LEU A 1 180 ? -4.851 18.153 -0.499 1.00 88.00 180 LEU A N 1
ATOM 1464 C CA . LEU A 1 180 ? -4.328 19.491 -0.759 1.00 88.00 180 LEU A CA 1
ATOM 1465 C C . LEU A 1 180 ? -5.418 20.564 -0.631 1.00 88.00 180 LEU A C 1
ATOM 1467 O O . LEU A 1 180 ? -5.204 21.554 0.060 1.00 88.00 180 LEU A O 1
ATOM 1471 N N . GLU A 1 181 ? -6.603 20.340 -1.208 1.00 88.62 181 GLU A N 1
ATOM 1472 C CA . GLU A 1 181 ? -7.759 21.237 -1.066 1.00 88.62 181 GLU A CA 1
ATOM 1473 C C . GLU A 1 181 ? -8.078 21.494 0.408 1.00 88.62 181 GLU A C 1
ATOM 1475 O O . GLU A 1 181 ? -8.170 22.648 0.823 1.00 88.62 181 GLU A O 1
ATOM 1480 N N . ARG A 1 182 ? -8.145 20.431 1.221 1.00 82.94 182 ARG A N 1
ATOM 1481 C CA . ARG A 1 182 ? -8.357 20.535 2.673 1.00 82.94 182 ARG A CA 1
ATOM 1482 C C . ARG A 1 182 ? -7.260 21.337 3.364 1.00 82.94 182 ARG A C 1
ATOM 1484 O O . ARG A 1 182 ? -7.571 22.187 4.187 1.00 82.94 182 ARG A O 1
ATOM 1491 N N . MET A 1 183 ? -5.990 21.104 3.031 1.00 79.75 183 MET A N 1
ATOM 1492 C CA . MET A 1 183 ? -4.876 21.880 3.594 1.00 79.75 183 MET A CA 1
ATOM 1493 C C . MET A 1 183 ? -4.984 23.369 3.241 1.00 79.75 183 MET A C 1
ATOM 1495 O O . MET A 1 183 ? -4.728 24.213 4.093 1.00 79.75 183 MET A O 1
ATOM 1499 N N . THR A 1 184 ? -5.411 23.697 2.019 1.00 77.38 184 THR A N 1
ATOM 1500 C CA . THR A 1 184 ? -5.594 25.090 1.583 1.00 77.38 184 THR A CA 1
ATOM 1501 C C . THR A 1 184 ? -6.853 25.752 2.155 1.00 77.38 184 THR A C 1
ATOM 1503 O O . THR A 1 184 ? -6.829 26.947 2.434 1.00 77.38 184 THR A O 1
ATOM 1506 N N . SER A 1 185 ? -7.942 25.001 2.371 1.00 69.94 185 SER A N 1
ATOM 1507 C CA . SER A 1 185 ? -9.205 25.512 2.928 1.00 69.94 185 SER A CA 1
ATOM 1508 C C . SER A 1 185 ? -9.195 25.624 4.453 1.00 69.94 185 SER A C 1
ATOM 1510 O O . SER A 1 185 ? -9.903 26.454 5.018 1.00 69.94 185 SER A O 1
ATOM 1512 N N . ASN A 1 186 ? -8.385 24.808 5.132 1.00 56.78 186 ASN A N 1
ATOM 1513 C CA . ASN A 1 186 ? -8.251 24.800 6.592 1.00 56.78 186 ASN A CA 1
ATOM 1514 C C . ASN A 1 186 ? -7.498 26.022 7.150 1.00 56.78 186 ASN A C 1
ATOM 1516 O O . ASN A 1 186 ? -7.268 26.085 8.354 1.00 56.78 186 ASN A O 1
ATOM 1520 N N . ALA A 1 187 ? -7.148 27.007 6.315 1.00 55.25 187 ALA A N 1
ATOM 1521 C CA . ALA A 1 187 ? -6.696 28.311 6.789 1.00 55.25 187 ALA A CA 1
ATOM 1522 C C . ALA A 1 187 ? -7.811 29.118 7.493 1.00 55.25 187 ALA A C 1
ATOM 1524 O O . ALA A 1 187 ? -7.472 30.035 8.230 1.00 55.25 187 ALA A O 1
ATOM 1525 N N . ASP A 1 188 ? -9.100 28.770 7.318 1.00 48.38 188 ASP A N 1
ATOM 1526 C CA . ASP A 1 188 ? -10.229 29.555 7.866 1.00 48.38 188 ASP A CA 1
ATOM 1527 C C . ASP A 1 188 ? -11.462 28.743 8.348 1.00 48.38 188 ASP A C 1
ATOM 1529 O O . ASP A 1 188 ? -12.514 29.328 8.612 1.00 48.38 188 ASP A O 1
ATOM 1533 N N . ALA A 1 189 ? -11.396 27.412 8.507 1.00 46.88 189 ALA A N 1
ATOM 1534 C CA . ALA A 1 189 ? -12.575 26.619 8.896 1.00 46.88 189 ALA A CA 1
ATOM 1535 C C . ALA A 1 189 ? -12.327 25.642 10.059 1.00 46.88 189 ALA A C 1
ATOM 1537 O O . ALA A 1 189 ? -11.700 24.596 9.911 1.00 46.88 189 ALA A O 1
ATOM 1538 N N . ASP A 1 190 ? -12.915 25.983 11.205 1.00 54.25 190 ASP A N 1
ATOM 1539 C CA . ASP A 1 190 ? -13.204 25.101 12.334 1.00 54.25 190 ASP A CA 1
ATOM 1540 C C . ASP A 1 190 ? -14.238 24.050 11.891 1.00 54.25 190 ASP A C 1
ATOM 1542 O O . ASP A 1 190 ? -15.429 24.354 11.799 1.00 54.25 190 ASP A O 1
ATOM 1546 N N . PHE A 1 191 ? -13.811 22.829 11.541 1.00 44.16 191 PHE A N 1
ATOM 1547 C CA . PHE A 1 191 ? -14.751 21.714 11.417 1.00 44.16 191 PHE A CA 1
ATOM 1548 C C . PHE A 1 191 ? -14.217 20.370 11.915 1.00 44.16 191 PHE A C 1
ATOM 1550 O O . PHE A 1 191 ? -13.137 19.887 11.583 1.00 44.16 191 PHE A O 1
ATOM 1557 N N . VAL A 1 192 ? -15.105 19.776 12.704 1.00 46.62 192 VAL A N 1
ATOM 1558 C CA . VAL A 1 192 ? -15.123 18.480 13.367 1.00 46.62 192 VAL A CA 1
ATOM 1559 C C . VAL A 1 192 ? -14.951 17.326 12.368 1.00 46.62 192 VAL A C 1
ATOM 1561 O O . VAL A 1 192 ? -15.923 16.718 11.931 1.00 46.62 192 VAL A O 1
ATOM 1564 N N . ASP A 1 193 ? -13.715 16.968 12.042 1.00 43.22 193 ASP A N 1
ATOM 1565 C CA . ASP A 1 193 ? -13.360 15.586 11.710 1.00 43.22 193 ASP A CA 1
ATOM 1566 C C . ASP A 1 193 ? -12.081 15.263 12.473 1.00 43.22 193 ASP A C 1
ATOM 1568 O O . ASP A 1 193 ? -11.072 15.952 12.342 1.00 43.22 193 ASP A O 1
ATOM 1572 N N . GLY A 1 194 ? -12.200 14.318 13.404 1.00 42.88 194 GLY A N 1
ATOM 1573 C CA . GLY A 1 194 ? -11.309 14.178 14.548 1.00 42.88 194 GLY A CA 1
ATOM 1574 C C . GLY A 1 194 ? -9.855 14.134 14.121 1.00 42.88 194 GLY A C 1
ATOM 1575 O O . GLY A 1 194 ? -9.434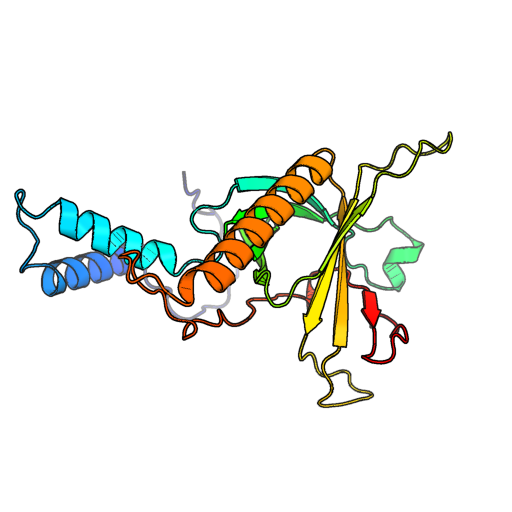 13.135 13.549 1.00 42.88 194 GLY A O 1
ATOM 1576 N N . GLY A 1 195 ? -9.125 15.207 14.446 1.00 38.69 195 GLY A N 1
ATOM 1577 C CA . GLY A 1 195 ? -7.703 15.358 14.197 1.00 38.69 195 GLY A CA 1
ATOM 1578 C C . GLY A 1 195 ? -6.940 14.107 14.603 1.00 38.69 195 GLY A C 1
ATOM 1579 O O . GLY A 1 195 ? -6.498 13.963 15.742 1.00 38.69 195 GLY A O 1
ATOM 1580 N N . VAL A 1 196 ? -6.750 13.206 13.643 1.00 45.25 196 VAL A N 1
ATOM 1581 C CA . VAL A 1 196 ? -5.685 12.221 13.685 1.00 45.25 196 VAL A CA 1
ATOM 1582 C C . VAL A 1 196 ? -4.458 13.021 13.300 1.00 45.25 196 VAL A C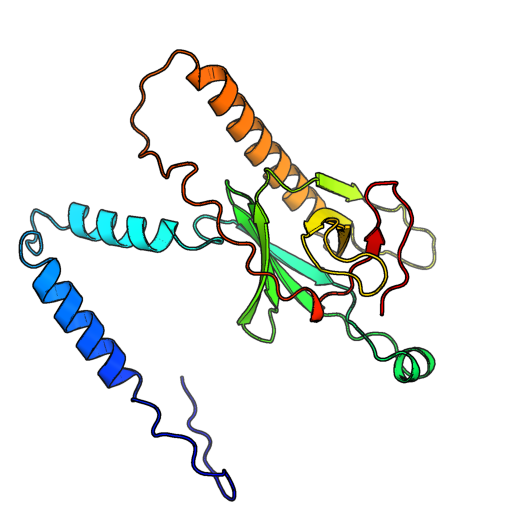 1
ATOM 1584 O O . VAL A 1 196 ? -4.099 13.162 12.137 1.00 45.25 196 VAL A O 1
ATOM 1587 N N . SER A 1 197 ? -3.956 13.685 14.333 1.00 41.25 197 SER A N 1
ATOM 1588 C CA . SER A 1 197 ? -2.783 14.530 14.379 1.00 41.25 197 SER A CA 1
ATOM 1589 C C . SER A 1 197 ? -1.683 14.077 13.412 1.00 41.25 197 SER A C 1
ATOM 1591 O O . SER A 1 197 ? -1.364 12.887 13.330 1.00 41.25 197 SER A O 1
ATOM 1593 N N . GLU A 1 198 ? -1.016 15.063 12.808 1.00 44.28 198 GLU A N 1
ATOM 1594 C CA . GLU A 1 198 ? 0.346 14.975 12.255 1.00 44.28 198 GLU A CA 1
ATOM 1595 C C . GLU A 1 198 ? 1.324 14.184 13.158 1.00 44.28 198 GLU A C 1
ATOM 1597 O O . GLU A 1 198 ? 2.328 13.669 12.683 1.00 44.28 198 GLU A O 1
ATOM 1602 N N . SER A 1 199 ? 1.005 13.987 14.446 1.00 36.28 199 SER A N 1
ATOM 1603 C CA . SER A 1 199 ? 1.722 13.150 15.419 1.00 36.28 199 SER A CA 1
ATOM 1604 C C . SER A 1 199 ? 1.782 11.649 15.094 1.00 36.28 199 SER A C 1
ATOM 1606 O O . SER A 1 199 ? 2.429 10.902 15.832 1.00 36.28 199 SER A O 1
ATOM 1608 N N . SER A 1 200 ? 1.126 11.175 14.037 1.00 43.31 200 SER A N 1
ATOM 1609 C CA . SER A 1 200 ? 1.295 9.805 13.547 1.00 43.31 200 SER A CA 1
ATOM 1610 C C . SER A 1 200 ? 1.933 9.818 12.167 1.00 43.31 200 SER A C 1
ATOM 1612 O O . SER A 1 200 ? 1.358 9.273 11.224 1.00 43.31 200 SER A O 1
ATOM 1614 N N . GLU A 1 201 ? 3.124 10.404 12.024 1.00 48.06 201 GLU A N 1
ATOM 1615 C CA . GLU A 1 201 ? 4.043 9.966 10.972 1.00 48.06 201 GLU A CA 1
ATOM 1616 C C . GLU A 1 201 ? 4.235 8.460 11.163 1.00 48.06 201 GLU A C 1
ATOM 1618 O O . GLU A 1 201 ? 5.016 7.986 11.993 1.00 48.06 201 GLU A O 1
ATOM 1623 N N . ARG A 1 202 ? 3.379 7.688 10.486 1.00 56.12 202 ARG A N 1
ATOM 1624 C CA . ARG A 1 202 ? 3.350 6.238 10.563 1.00 56.12 202 ARG A CA 1
ATOM 1625 C C . ARG A 1 202 ? 4.720 5.805 10.088 1.00 56.12 202 ARG A C 1
ATOM 1627 O O . ARG A 1 202 ? 5.003 5.897 8.894 1.00 56.12 202 ARG A O 1
ATOM 1634 N N . LYS A 1 203 ? 5.566 5.397 11.043 1.00 51.66 203 LYS A N 1
ATOM 1635 C CA . LYS A 1 203 ? 6.909 4.902 10.757 1.00 51.66 203 LYS A CA 1
ATOM 1636 C C . LYS A 1 203 ? 6.793 3.934 9.600 1.00 51.66 203 LYS A C 1
ATOM 1638 O O . LYS A 1 203 ? 6.021 2.979 9.656 1.00 51.66 203 LYS A O 1
ATOM 1643 N N . ILE A 1 204 ? 7.534 4.259 8.560 1.00 56.19 204 ILE A N 1
ATOM 1644 C CA . ILE A 1 204 ? 7.636 3.517 7.327 1.00 56.19 204 ILE A CA 1
ATOM 1645 C C . ILE A 1 204 ? 7.879 2.033 7.673 1.00 56.19 204 ILE A C 1
ATOM 1647 O O . ILE A 1 204 ? 8.958 1.651 8.124 1.00 56.19 204 ILE A O 1
ATOM 1651 N N . LEU A 1 205 ? 6.848 1.192 7.543 1.00 59.94 205 LEU A N 1
ATOM 1652 C CA . LEU A 1 205 ? 6.946 -0.253 7.760 1.00 59.94 205 LEU A CA 1
ATOM 1653 C C . LEU A 1 205 ? 7.357 -0.897 6.444 1.00 59.94 205 LEU A C 1
ATOM 1655 O O . LEU A 1 205 ? 6.531 -1.464 5.727 1.00 59.94 205 LEU A O 1
ATOM 1659 N N . ASN A 1 206 ? 8.642 -0.786 6.131 1.00 70.31 206 ASN A N 1
ATOM 1660 C CA . ASN A 1 206 ? 9.158 -1.242 4.857 1.00 70.31 206 ASN A CA 1
ATOM 1661 C C . ASN A 1 206 ? 10.087 -2.443 5.024 1.00 70.31 206 ASN A C 1
ATOM 1663 O O . ASN A 1 206 ? 11.044 -2.408 5.789 1.00 70.31 206 ASN A O 1
ATOM 1667 N N . LYS A 1 207 ? 9.801 -3.501 4.266 1.00 78.00 207 LYS A N 1
ATOM 1668 C CA . LYS A 1 207 ? 10.660 -4.677 4.078 1.00 78.00 207 LYS A CA 1
ATOM 1669 C C . LYS A 1 207 ? 11.334 -4.574 2.715 1.00 78.00 207 LYS A C 1
ATOM 1671 O O . LYS A 1 207 ? 11.138 -5.430 1.845 1.00 78.00 207 LYS A O 1
ATOM 1676 N N . LEU A 1 208 ? 12.034 -3.458 2.492 1.00 79.62 208 LEU A N 1
ATOM 1677 C CA . LEU A 1 208 ? 12.629 -3.094 1.200 1.00 79.62 208 LEU A CA 1
ATOM 1678 C C . LEU A 1 208 ? 13.624 -4.149 0.718 1.00 79.62 208 LEU A C 1
ATOM 1680 O O . LEU A 1 208 ? 13.743 -4.396 -0.484 1.00 79.62 208 LEU A O 1
ATOM 1684 N N . GLU A 1 209 ? 14.262 -4.872 1.640 1.00 76.69 209 GLU A N 1
ATOM 1685 C CA . GLU A 1 209 ? 15.145 -5.989 1.332 1.00 76.69 209 GLU A CA 1
ATOM 1686 C C . GLU A 1 209 ? 14.442 -7.100 0.532 1.00 76.69 209 GLU A C 1
ATOM 1688 O O . GLU A 1 209 ? 15.111 -7.853 -0.171 1.00 76.69 209 GLU A O 1
ATOM 1693 N N . LYS A 1 210 ? 13.103 -7.158 0.542 1.00 79.44 210 LYS A N 1
ATOM 1694 C CA . LYS A 1 210 ? 12.285 -8.126 -0.209 1.00 79.44 210 LYS A CA 1
ATOM 1695 C C . LYS A 1 210 ? 11.804 -7.631 -1.575 1.00 79.44 210 LYS A C 1
ATOM 1697 O O . LYS A 1 210 ? 11.244 -8.428 -2.324 1.00 79.44 210 LYS A O 1
ATOM 1702 N N . LEU A 1 211 ? 11.990 -6.349 -1.883 1.00 81.19 211 LEU A N 1
ATOM 1703 C CA . LEU A 1 211 ? 11.511 -5.695 -3.103 1.00 81.19 211 LEU A CA 1
ATOM 1704 C C . LEU A 1 211 ? 12.672 -5.373 -4.040 1.00 81.19 211 LEU A C 1
ATOM 1706 O O . LEU A 1 211 ? 13.720 -4.941 -3.570 1.00 81.19 211 LEU A O 1
ATOM 1710 N N . THR A 1 212 ? 12.491 -5.539 -5.348 1.00 82.94 212 THR A N 1
ATOM 1711 C CA . THR A 1 212 ? 13.444 -5.026 -6.344 1.00 82.94 212 THR A CA 1
ATOM 1712 C C . THR A 1 212 ? 13.210 -3.530 -6.492 1.00 82.94 212 THR A C 1
ATOM 1714 O O . THR A 1 212 ? 12.113 -3.116 -6.856 1.00 82.94 212 THR A O 1
ATOM 1717 N N . LEU A 1 213 ? 14.210 -2.731 -6.125 1.00 83.44 213 LEU A N 1
ATOM 1718 C CA . LEU A 1 213 ? 14.118 -1.276 -6.071 1.00 83.44 213 LEU A CA 1
ATOM 1719 C C . LEU A 1 213 ? 15.342 -0.682 -6.747 1.00 83.44 213 LEU A C 1
ATOM 1721 O O . LEU A 1 213 ? 16.472 -0.977 -6.348 1.00 83.44 213 LEU A O 1
ATOM 1725 N N . GLU A 1 214 ? 15.114 0.195 -7.713 1.00 86.56 214 GLU A N 1
ATOM 1726 C CA . GLU A 1 214 ? 16.175 1.063 -8.205 1.00 86.56 214 GLU A CA 1
ATOM 1727 C C . GLU A 1 214 ? 16.448 2.118 -7.129 1.00 86.56 214 GLU A C 1
ATOM 1729 O O . GLU A 1 214 ? 15.521 2.643 -6.504 1.00 86.56 214 GLU A O 1
ATOM 1734 N N . THR A 1 215 ? 17.724 2.365 -6.841 1.00 84.88 215 THR A N 1
ATOM 1735 C CA . THR A 1 215 ? 18.141 3.295 -5.787 1.00 84.88 215 THR A CA 1
ATOM 1736 C C . THR A 1 215 ? 18.935 4.423 -6.416 1.00 84.88 215 THR A C 1
ATOM 1738 O O . THR A 1 215 ? 19.834 4.167 -7.210 1.00 84.88 215 THR A O 1
ATOM 1741 N N . TYR A 1 216 ? 18.616 5.655 -6.044 1.00 85.81 216 TYR A N 1
ATOM 1742 C CA . TYR A 1 216 ? 19.261 6.857 -6.552 1.00 85.81 216 TYR A CA 1
ATOM 1743 C C . TYR A 1 216 ? 19.754 7.727 -5.396 1.00 85.81 216 TYR A C 1
ATOM 1745 O O . TYR A 1 216 ? 19.116 7.799 -4.339 1.00 85.81 216 TYR A O 1
ATOM 1753 N N . THR A 1 217 ? 20.879 8.409 -5.598 1.00 85.06 217 THR A N 1
ATOM 1754 C CA . THR A 1 217 ? 21.332 9.483 -4.710 1.00 85.06 217 THR A CA 1
ATOM 1755 C C . THR A 1 217 ? 20.384 10.685 -4.798 1.00 85.06 217 THR A C 1
ATOM 1757 O O . THR A 1 217 ? 19.530 10.764 -5.684 1.00 85.06 217 THR A O 1
ATOM 1760 N N . GLN A 1 218 ? 20.526 11.651 -3.886 1.00 79.69 218 GLN A N 1
ATOM 1761 C CA . GLN A 1 218 ? 19.782 12.917 -3.975 1.00 79.69 218 GLN A CA 1
ATOM 1762 C C . GLN A 1 218 ? 20.124 13.715 -5.237 1.00 79.69 218 GLN A C 1
ATOM 1764 O O . GLN A 1 218 ? 19.283 14.454 -5.740 1.00 79.69 218 GLN A O 1
ATOM 1769 N N . ASP A 1 219 ? 21.337 13.524 -5.754 1.00 82.44 219 ASP A N 1
ATOM 1770 C CA . ASP A 1 219 ? 21.829 14.166 -6.970 1.00 82.44 219 ASP A CA 1
ATOM 1771 C C . ASP A 1 219 ? 21.348 13.439 -8.247 1.00 82.44 219 ASP A C 1
ATOM 1773 O O . ASP A 1 219 ? 21.630 13.880 -9.359 1.00 82.44 219 ASP A O 1
ATOM 1777 N N . GLY A 1 220 ? 20.589 12.342 -8.101 1.00 80.00 220 GLY A N 1
ATOM 1778 C CA . GLY A 1 220 ? 19.997 11.580 -9.206 1.00 80.00 220 GLY A CA 1
ATOM 1779 C C . GLY A 1 220 ? 20.900 10.493 -9.792 1.00 80.00 220 GLY A C 1
ATOM 1780 O O . GLY A 1 220 ? 20.551 9.891 -10.806 1.00 80.00 220 GLY A O 1
ATOM 1781 N N . GLU A 1 221 ? 22.042 10.206 -9.169 1.00 83.69 221 GLU A N 1
ATOM 1782 C CA . GLU A 1 221 ? 22.948 9.148 -9.618 1.00 83.69 221 GLU A CA 1
ATOM 1783 C C . GLU A 1 221 ? 22.409 7.776 -9.202 1.00 83.69 221 GLU A C 1
ATOM 1785 O O . GLU A 1 221 ? 22.074 7.558 -8.036 1.00 83.69 221 GLU A O 1
ATOM 1790 N N . GLN A 1 222 ? 22.315 6.842 -10.150 1.00 84.25 222 GLN A N 1
ATOM 1791 C CA . GLN A 1 222 ? 21.841 5.489 -9.867 1.00 84.25 222 GLN A CA 1
ATOM 1792 C C . GLN A 1 222 ? 22.914 4.697 -9.110 1.00 84.25 222 GLN A C 1
ATOM 1794 O O . GLN A 1 222 ? 24.043 4.559 -9.575 1.00 84.25 222 GLN A O 1
ATOM 1799 N N . LEU A 1 223 ? 22.541 4.147 -7.956 1.00 80.19 223 LEU A N 1
ATOM 1800 C CA . LEU A 1 223 ? 23.370 3.240 -7.172 1.00 80.19 223 LEU A CA 1
ATOM 1801 C C . LEU A 1 223 ? 23.113 1.800 -7.625 1.00 80.19 223 LEU A C 1
ATOM 1803 O O . LEU A 1 223 ? 21.959 1.384 -7.776 1.00 80.19 223 LEU A O 1
ATOM 1807 N N . GLU A 1 224 ? 24.180 1.025 -7.830 1.00 68.19 224 GLU A N 1
ATOM 1808 C CA . GLU A 1 224 ? 24.041 -0.393 -8.160 1.00 68.19 224 GLU A CA 1
ATOM 1809 C C . GLU A 1 224 ? 23.311 -1.130 -7.030 1.00 68.19 224 GLU A C 1
ATOM 1811 O O . GLU A 1 224 ? 23.634 -1.003 -5.848 1.00 68.19 224 GLU A O 1
ATOM 1816 N N . SER A 1 225 ? 22.291 -1.905 -7.397 1.00 56.34 225 SER A N 1
ATOM 1817 C CA . SER A 1 225 ? 21.544 -2.724 -6.446 1.00 56.34 225 SER A CA 1
ATOM 1818 C C . SER A 1 225 ? 22.450 -3.851 -5.934 1.00 56.34 225 SER A C 1
ATOM 1820 O O . SER A 1 225 ? 22.825 -4.729 -6.718 1.00 56.34 225 SER A O 1
ATOM 1822 N N . ALA A 1 226 ? 22.801 -3.829 -4.644 1.00 41.59 226 ALA A N 1
ATOM 1823 C CA . ALA A 1 226 ? 23.511 -4.927 -3.980 1.00 41.59 226 ALA A CA 1
ATOM 1824 C C . ALA A 1 226 ? 22.700 -6.238 -3.990 1.00 41.59 226 ALA A C 1
ATOM 1826 O O . ALA A 1 226 ? 21.467 -6.189 -3.746 1.00 41.59 226 ALA A O 1
#

Radius of gyration: 22.35 Å; Cα contacts (8 Å, |Δi|>4): 305; chains: 1; bounding box: 57×65×64 Å

Organism: NCBI:txid259542

pLDDT: mean 79.27, std 17.29, range [33.0, 98.25]

Mean predicted aligned error: 11.64 Å

InterPro domains:
  IPR011993 PH-like domain superfamily [G3DSA:2.30.29.30] (61-184)
  IPR051594 KRIT1/FRMD8 [PTHR13283] (17-222)
  IPR057096 KRIT1/FRMD8, FERM domain C-lobe [PF24522] (88-171)

Sequence (226 aa):
MYARPRFSFLRRSGPPVTPVEDLFMDAHRRASEELAHIASKETLGQLYRKYLELLWTYPFYGGAFFSGVLEGKTNRFRRFILPNPDIRVSLCINTEGVCIFNRAKAELLLYVPFTQLSWTWQDLPWDGDSDPPPTLMLQFLCDEQVEDNPGKPVTKLLQVYSREARLMDALIESSVSRKLERMTSNADADFVDGGVSESSERKILNKLEKLTLETYTQDGEQLESA

Solvent-accessible surface area (backbone atoms only — not comparable to full-atom values): 13570 Å² total; per-residue (Å²): 135,88,79,76,82,90,77,85,86,89,70,85,86,67,78,87,74,78,56,68,66,58,56,48,53,54,50,50,50,52,50,51,65,74,40,52,93,48,70,45,88,90,33,47,69,58,52,52,48,54,52,48,59,59,46,65,70,43,92,61,48,89,37,53,77,44,67,32,35,32,65,32,73,64,58,80,79,48,61,81,77,45,83,64,64,65,40,53,29,36,37,26,45,34,80,59,30,43,30,35,26,37,61,88,72,78,36,78,37,36,45,47,46,52,95,54,48,48,74,50,74,48,72,73,77,75,75,86,86,54,81,71,58,26,30,32,36,42,34,32,75,39,80,59,68,44,94,92,49,75,83,51,55,27,36,36,38,36,65,34,36,15,88,53,26,70,59,51,45,53,51,51,52,55,31,51,53,52,51,50,51,48,63,67,54,56,78,81,55,96,70,98,64,85,80,81,51,86,87,60,72,71,73,69,55,58,46,59,92,73,50,52,53,54,36,24,43,84,89,66,50,76,49,82,79,128

Nearest PDB structures (foldseek):
  4dxa-assembly1_B  TM=7.580E-01  e=1.407E-05  Homo sapiens
  8t09-assembly1_A  TM=7.310E-01  e=1.841E-05  Homo sapiens
  3u7d-assembly2_C  TM=6.953E-01  e=1.334E-05  Homo sapiens
  6uzk-assembly1_A  TM=6.878E-01  e=3.327E-05  Homo sapiens
  1rj2-assembly4_J  TM=5.951E-01  e=4.244E-02  Mus musculus

Foldseek 3Di:
DDDDDPDDDDDDDDPDDPDVVVVVVVVVVVCCVVCVVQPDPVNVVVVVVVVVVVQVLDLQPQWDKFKWKFFWDDDPVVVVPDGTDIFIWIWTQHLFFIWIARPVVRGTAWTDGPVFWDKDKDQDPDPPPDRFATKIKIKGWDQDADPVHHGAIKIKITIIGHNCNVVVVVRSVVSVVVVVVCVVVVVDDDDDDDPPDVVPPPPIPHPCVGHDIFIAGPVGHTDDDD

Secondary structure (DSSP, 8-state):
--PPPS-------PSPPPPHHHHHHHHHHHHHHHTGGG-SGGGHHHHHHHHHHHHHTSTTTT-EEEEEEEPPP--HHHHTTS----EEEEEEE-SSEEEEEETTTTEEEEEEEGGGEEEEEE-PPP-SS--PPPEEEEEEEE---BTTBTT--EEEEEEEE-TTHHHHHHHHHHHHHHHHHHHHHTTS----S----TT--------GGGS--EEE-TT-PEEP--